Protein 7NTL (pdb70)

Sequence (219 aa):
HGYVSSIQAGQTYPGADPHNPNPESPGWQAENTDLGFVEPSAFSTPAIACHKNARAPPAHATVQAGSSTIKLTWNTWPESHHGPVLDYIAPCCNGDCSSASAGSLNFVKIAEKGLISGSNPGFWAADEELIQNGNSWEVTIPANLAPGKYVLRHEIIALHSAGNPNGAQAYPQCINLEVTGGGSATPSGQPPATSFYSPNNDPGILFNLYQSFDSYPIPGPAVW

Solvent-accessible surface area: 9060 Å² total

Structure (mmCIF, N/CA/C/O backbone):
data_7NTL
#
_entry.id   7NTL
#
_cell.length_a   38.956
_cell.length_b   43.128
_cell.length_c   52.341
_cell.angle_alpha   90.000
_cell.angle_beta   101.814
_cell.angle_gamma   90.000
#
_symmetry.space_group_name_H-M   'P 1 21 1'
#
loop_
_entity.id
_entity.type
_entity.pdbx_description
1 polymer LPMO9F
2 non-polymer 'COPPER (II) ION'
3 non-polymer 'CITRIC ACID'
4 water water
#
loop_
_atom_site.group_PDB
_atom_site.id
_atom_site.type_symbol
_atom_site.label_atom_id
_atom_site.label_alt_id
_atom_site.label_comp_id
_atom_site.label_asym_id
_atom_site.label_entity_id
_atom_site.label_seq_id
_atom_site.pdbx_PDB_ins_code
_atom_site.Cartn_x
_atom_site.Cartn_y
_atom_site.Cartn_z
_atom_site.occupancy
_atom_site.B_iso_or_equiv
_atom_site.auth_seq_id
_atom_site.auth_comp_id
_atom_site.auth_asym_id
_atom_site.auth_atom_id
_atom_site.pdbx_PDB_model_num
ATOM 1 N N . HIS A 1 1 ? 13.50698 37.64738 21.83673 1.000 15.83643 1 HIS A N 1
ATOM 2 C CA . HIS A 1 1 ? 13.95011 37.99775 20.49403 1.000 12.94057 1 HIS A CA 1
ATOM 3 C C . HIS A 1 1 ? 15.08297 37.09761 20.01342 1.000 17.18519 1 HIS A C 1
ATOM 4 O O . HIS A 1 1 ? 16.02349 36.79394 20.75722 1.000 18.32024 1 HIS A O 1
ATOM 11 N N . GLY A 1 2 ? 14.96612 36.68751 18.75861 1.000 14.69471 2 GLY A N 1
ATOM 12 C CA . GLY A 1 2 ? 15.90936 35.79038 18.12056 1.000 14.78825 2 GLY A CA 1
ATOM 13 C C . GLY A 1 2 ? 15.29850 35.24079 16.85309 1.000 15.69419 2 GLY A C 1
ATOM 14 O O . GLY A 1 2 ? 14.14011 35.50762 16.53267 1.000 15.82817 2 GLY A O 1
ATOM 15 N N . TYR A 1 3 ? 16.10186 34.46639 16.12202 1.000 15.01140 3 TYR A N 1
ATOM 16 C CA . TYR A 1 3 ? 15.61487 33.80285 14.90942 1.000 13.87376 3 TYR A CA 1
ATOM 17 C C . TYR A 1 3 ? 16.35735 32.48752 14.71877 1.000 13.76343 3 TYR A C 1
ATOM 18 O O . TYR A 1 3 ? 17.41570 32.25740 15.31273 1.000 15.64265 3 TYR A O 1
ATOM 27 N N . VAL A 1 4 ? 15.80988 31.62519 13.86275 1.000 15.32074 4 VAL A N 1
ATOM 28 C CA . VAL A 1 4 ? 16.47093 30.36404 13.54193 1.000 14.94561 4 VAL A CA 1
ATOM 29 C C . VAL A 1 4 ? 17.58859 30.65457 12.54172 1.000 16.66553 4 VAL A C 1
ATOM 30 O O . VAL A 1 4 ? 17.32741 30.95727 11.37202 1.000 16.71256 4 VAL A O 1
ATOM 34 N N . SER A 1 5 ? 18.84206 30.57423 13.01052 1.000 15.07979 5 SER A N 1
ATOM 35 C CA . SER A 1 5 ? 20.00202 30.96681 12.21835 1.000 16.33050 5 SER A CA 1
ATOM 36 C C . SER A 1 5 ? 20.67986 29.80395 11.51511 1.000 16.43120 5 SER A C 1
ATOM 37 O O . SER A 1 5 ? 21.45577 30.04456 10.57819 1.000 16.96479 5 SER A O 1
ATOM 40 N N . SER A 1 6 ? 20.41320 28.56301 11.91716 1.000 17.45915 6 SER A N 1
ATOM 41 C CA . SER A 1 6 ? 21.03502 27.42121 11.25802 1.000 17.53613 6 SER A CA 1
ATOM 42 C C . SER A 1 6 ? 20.07358 26.24156 11.27028 1.000 17.46395 6 SER A C 1
ATOM 43 O O . SER A 1 6 ? 19.31973 26.05278 12.22877 1.000 18.28646 6 SER A O 1
ATOM 46 N N . ILE A 1 7 ? 20.10989 25.44888 10.20294 1.000 17.59352 7 ILE A N 1
ATOM 47 C CA . ILE A 1 7 ? 19.17659 24.34807 9.98821 1.000 19.33286 7 ILE A CA 1
ATOM 48 C C . ILE A 1 7 ? 19.99704 23.14301 9.56842 1.000 19.28066 7 ILE A C 1
ATOM 49 O O . ILE A 1 7 ? 20.70990 23.20254 8.56377 1.000 21.31468 7 ILE A O 1
ATOM 54 N N . GLN A 1 8 ? 19.90733 22.05482 10.32158 1.000 18.89635 8 GLN A N 1
ATOM 55 C CA . GLN A 1 8 ? 20.72752 20.87953 10.04780 1.000 18.88403 8 GLN A CA 1
ATOM 56 C C . GLN A 1 8 ? 19.86230 19.67251 9.72142 1.000 20.61329 8 GLN A C 1
ATOM 57 O O . GLN A 1 8 ? 18.93713 19.34092 10.47080 1.000 20.00786 8 GLN A O 1
ATOM 63 N N . ALA A 1 9 ? 20.17715 19.01477 8.60425 1.000 24.26106 9 ALA A N 1
ATOM 64 C CA . ALA A 1 9 ? 19.60510 17.71436 8.26807 1.000 29.21266 9 ALA A CA 1
ATOM 65 C C . ALA A 1 9 ? 20.70667 16.72118 7.89279 1.000 33.10725 9 ALA A C 1
ATOM 66 O O . ALA A 1 9 ? 21.51104 16.97278 6.98656 1.000 27.24945 9 ALA A O 1
ATOM 76 C CA . GLY A 1 11 ? 25.47901 16.37376 7.48193 1.000 36.54061 11 GLY A CA 1
ATOM 77 C C . GLY A 1 11 ? 25.35909 17.49696 6.47559 1.000 41.20450 11 GLY A C 1
ATOM 78 O O . GLY A 1 11 ? 26.36116 17.97992 5.94712 1.000 46.05754 11 GLY A O 1
ATOM 79 N N . GLN A 1 12 ? 24.12401 17.89944 6.19239 1.000 37.37840 12 GLN A N 1
ATOM 80 C CA . GLN A 1 12 ? 23.85573 19.10382 5.41834 1.000 36.75509 12 GLN A CA 1
ATOM 81 C C . GLN A 1 12 ? 23.35399 20.18262 6.36927 1.000 26.62332 12 GLN A C 1
ATOM 82 O O . GLN A 1 12 ? 22.37739 19.97220 7.09709 1.000 30.78321 12 GLN A O 1
ATOM 88 N N . THR A 1 13 ? 24.03869 21.32005 6.37299 1.000 32.25195 13 THR A N 1
ATOM 89 C CA . THR A 1 13 ? 23.67235 22.46664 7.18442 1.000 28.08075 13 THR A CA 1
ATOM 90 C C . THR A 1 13 ? 23.33005 23.62213 6.25782 1.000 29.10798 13 THR A C 1
ATOM 91 O O . THR A 1 13 ? 24.02396 23.85670 5.26387 1.000 33.01710 13 THR A O 1
ATOM 95 N N . TYR A 1 14 ? 22.24766 24.32810 6.56920 1.000 25.83549 14 TYR A N 1
ATOM 96 C CA . TYR A 1 14 ? 21.81093 25.46633 5.78177 1.000 21.81783 14 TYR A CA 1
ATOM 97 C C . TYR A 1 14 ? 21.73676 26.71534 6.65354 1.000 22.12755 14 TYR A C 1
ATOM 98 O O . TYR A 1 14 ? 21.39854 26.62564 7.84019 1.000 21.79962 14 TYR A O 1
ATOM 107 N N . PRO A 1 15 ? 22.00690 27.89445 6.09686 1.000 22.93048 15 PRO A N 1
ATOM 108 C CA . PRO A 1 15 ? 21.80303 29.12512 6.86411 1.000 22.68907 15 PRO A CA 1
ATOM 109 C C . PRO A 1 15 ? 20.31840 29.38219 7.06076 1.000 20.81715 15 PRO A C 1
ATOM 110 O O . PRO A 1 15 ? 19.48666 29.02575 6.22180 1.000 21.86772 15 PRO A O 1
ATOM 114 N N . GLY A 1 16 ? 19.98885 30.00627 8.19213 1.000 19.76152 16 GLY A N 1
ATOM 115 C CA . GLY A 1 16 ? 18.63331 30.44320 8.43595 1.000 22.45552 16 GLY A CA 1
ATOM 116 C C . GLY A 1 16 ? 18.34641 31.75667 7.74446 1.000 20.81401 16 GLY A C 1
ATOM 117 O O . GLY A 1 16 ? 19.21437 32.37630 7.12657 1.000 21.65985 16 GLY A O 1
ATOM 118 N N . ALA A 1 17 ? 17.10087 32.20717 7.87091 1.000 18.53056 17 ALA A N 1
ATOM 119 C CA . ALA A 1 17 ? 16.63520 33.38768 7.13845 1.000 17.81291 17 ALA A CA 1
ATOM 120 C C . ALA A 1 17 ? 16.81513 34.64549 7.98678 1.000 21.98971 17 ALA A C 1
ATOM 121 O O . ALA A 1 17 ? 15.91547 35.07347 8.71255 1.000 18.72669 17 ALA A O 1
ATOM 123 N N . ASP A 1 18 ? 17.99199 35.25836 7.87920 1.000 21.26394 18 ASP A N 1
ATOM 124 C CA . ASP A 1 18 ? 18.27153 36.53738 8.52480 1.000 20.68460 18 ASP A CA 1
ATOM 125 C C . ASP A 1 18 ? 17.47486 37.62449 7.81376 1.000 21.71958 18 ASP A C 1
ATOM 126 O O . ASP A 1 18 ? 17.67463 37.83930 6.60975 1.000 20.93032 18 ASP A O 1
ATOM 131 N N . PRO A 1 19 ? 16.56694 38.32727 8.49778 1.000 18.50409 19 PRO A N 1
ATOM 132 C CA . PRO A 1 19 ? 15.73482 39.31908 7.80183 1.000 22.38152 19 PRO A CA 1
ATOM 133 C C . PRO A 1 19 ? 16.50743 40.52448 7.28962 1.000 24.85467 19 PRO A C 1
ATOM 134 O O . PRO A 1 19 ? 15.96570 41.27590 6.46932 1.000 27.49151 19 PRO A O 1
ATOM 138 N N . HIS A 1 20 ? 17.73720 40.74309 7.74862 1.000 25.04029 20 HIS A N 1
ATOM 139 C CA . HIS A 1 20 ? 18.55839 41.83270 7.24008 1.000 23.05694 20 HIS A CA 1
ATOM 140 C C . HIS A 1 20 ? 19.47175 41.40253 6.10291 1.000 35.61087 20 HIS A C 1
ATOM 141 O O . HIS A 1 20 ? 20.28513 42.20847 5.64070 1.000 33.65539 20 HIS A O 1
ATOM 148 N N . ASN A 1 21 ? 19.34703 40.16470 5.63576 1.000 28.52525 21 ASN A N 1
ATOM 149 C CA . ASN A 1 21 ? 20.22219 39.64557 4.59593 1.000 25.15452 21 ASN A CA 1
ATOM 150 C C . ASN A 1 21 ? 19.55993 38.46115 3.89720 1.000 22.79176 21 ASN A C 1
ATOM 151 O O . ASN A 1 21 ? 19.99813 37.31949 4.08039 1.000 26.86564 21 ASN A O 1
ATOM 156 N N . PRO A 1 22 ? 18.50560 38.67629 3.11277 1.000 26.90730 22 PRO A N 1
ATOM 157 C CA . PRO A 1 22 ? 17.87488 37.55123 2.40375 1.000 27.87782 22 PRO A CA 1
ATOM 158 C C . PRO A 1 22 ? 18.89156 36.79315 1.55801 1.000 33.42462 22 PRO A C 1
ATOM 159 O O . PRO A 1 22 ? 19.66691 37.38948 0.80893 1.000 35.72976 22 PRO A O 1
ATOM 163 N N . ASN A 1 23 ? 18.89423 35.46770 1.69775 1.000 30.85495 23 ASN A N 1
ATOM 164 C CA . ASN A 1 23 ? 19.92870 34.60581 1.12610 1.000 30.67803 23 ASN A CA 1
ATOM 165 C C . ASN A 1 23 ? 19.26369 33.51347 0.29986 1.000 34.73094 23 ASN A C 1
ATOM 166 O O . ASN A 1 23 ? 18.43755 32.74825 0.83824 1.000 27.04677 23 ASN A O 1
ATOM 171 N N . PRO A 1 24 ? 19.60952 33.37117 -0.98414 1.000 34.87845 24 PRO A N 1
ATOM 172 C CA . PRO A 1 24 ? 18.93496 32.36662 -1.82434 1.000 28.17410 24 PRO A CA 1
ATOM 173 C C . PRO A 1 24 ? 19.17918 30.92282 -1.42262 1.000 28.52257 24 PRO A C 1
ATOM 174 O O . PRO A 1 24 ? 18.38673 30.05724 -1.81380 1.000 30.76172 24 PRO A O 1
ATOM 178 N N . GLU A 1 25 ? 20.24785 30.61128 -0.69745 1.000 27.18200 25 GLU A N 1
ATOM 179 C CA . GLU A 1 25 ? 20.47823 29.22632 -0.31574 1.000 33.12371 25 GLU A CA 1
ATOM 180 C C . GLU A 1 25 ? 19.82048 28.85815 1.00959 1.000 25.04478 25 GLU A C 1
ATOM 181 O O . GLU A 1 25 ? 19.90857 27.69843 1.42650 1.000 29.50778 25 GLU A O 1
ATOM 187 N N . SER A 1 26 ? 19.16356 29.81168 1.67167 1.000 24.73308 26 SER A N 1
ATOM 188 C CA . SER A 1 26 ? 18.48922 29.47605 2.92557 1.000 22.83065 26 SER A CA 1
ATOM 189 C C . SER A 1 26 ? 17.09159 28.94967 2.64195 1.000 20.82243 26 SER A C 1
ATOM 190 O O . SER A 1 26 ? 16.32613 29.60409 1.92154 1.000 19.91534 26 SER A O 1
ATOM 193 N N . PRO A 1 27 ? 16.71789 27.80741 3.22391 1.000 19.59808 27 PRO A N 1
ATOM 194 C CA . PRO A 1 27 ? 15.33619 27.32578 3.12579 1.000 19.79246 27 PRO A CA 1
ATOM 195 C C . PRO A 1 27 ? 14.38875 27.97534 4.12770 1.000 18.94575 27 PRO A C 1
ATOM 196 O O . PRO A 1 27 ? 13.20923 27.60489 4.16722 1.000 17.50466 27 PRO A O 1
ATOM 200 N N . GLY A 1 28 ? 14.86139 28.94820 4.90415 1.000 17.71469 28 GLY A N 1
ATOM 201 C CA . GLY A 1 28 ? 13.97826 29.68434 5.79891 1.000 16.79757 28 GLY A CA 1
ATOM 202 C C . GLY A 1 28 ? 13.16057 30.71490 5.03094 1.000 18.02257 28 GLY A C 1
ATOM 203 O O . GLY A 1 28 ? 13.63953 31.34797 4.08924 1.000 17.29251 28 GLY A O 1
ATOM 204 N N . TRP A 1 29 ? 11.90217 30.86910 5.43119 1.000 16.35959 29 TRP A N 1
ATOM 205 C CA . TRP A 1 29 ? 11.04199 31.85258 4.78598 1.000 15.26260 29 TRP A CA 1
ATOM 206 C C . TRP A 1 29 ? 11.55774 33.27067 5.01986 1.000 16.84018 29 TRP A C 1
ATOM 207 O O . TRP A 1 29 ? 12.12150 33.58807 6.07320 1.000 17.40138 29 TRP A O 1
ATOM 218 N N . GLN A 1 30 ? 11.38545 34.13386 4.02297 1.000 18.03203 30 GLN A N 1
ATOM 219 C CA . GLN A 1 30 ? 11.95290 35.47935 4.09362 1.000 17.87244 30 GLN A CA 1
ATOM 220 C C . GLN A 1 30 ? 10.88719 36.42003 4.63767 1.000 18.69979 30 GLN A C 1
ATOM 221 O O . GLN A 1 30 ? 9.97625 36.83632 3.92067 1.000 18.39007 30 GLN A O 1
ATOM 227 N N . ALA A 1 31 ? 10.98100 36.72646 5.92990 1.000 19.04320 31 ALA A N 1
ATOM 228 C CA . ALA A 1 31 ? 9.98408 37.51369 6.63453 1.000 17.82821 31 ALA A CA 1
ATOM 229 C C . ALA A 1 31 ? 10.52700 38.89333 6.98845 1.000 16.25757 31 ALA A C 1
ATOM 230 O O . ALA A 1 31 ? 11.72072 39.18062 6.85205 1.000 23.08566 31 ALA A O 1
ATOM 232 N N . GLU A 1 32 ? 9.62394 39.74621 7.46653 1.000 18.52939 32 GLU A N 1
ATOM 233 C CA . GLU A 1 32 ? 9.95738 41.10369 7.89309 1.000 18.27345 32 GLU A CA 1
ATOM 234 C C . GLU A 1 32 ? 10.05955 41.20331 9.40992 1.000 18.22063 32 GLU A C 1
ATOM 235 O O . GLU A 1 32 ? 9.64616 42.19316 10.02272 1.000 22.69536 32 GLU A O 1
ATOM 241 N N . ASN A 1 33 ? 10.60035 40.15346 10.03065 1.000 19.69791 33 ASN A N 1
ATOM 242 C CA . ASN A 1 33 ? 10.88244 40.13990 11.46061 1.000 19.25212 33 ASN A CA 1
ATOM 243 C C . ASN A 1 33 ? 12.20479 40.85036 11.72929 1.000 17.89195 33 ASN A C 1
ATOM 244 O O . ASN A 1 33 ? 13.11368 40.26955 12.32418 1.000 16.44902 33 ASN A O 1
ATOM 249 N N . THR A 1 34 ? 12.33866 42.09991 11.25960 1.000 18.49859 34 THR A N 1
ATOM 250 C CA . THR A 1 34 ? 13.64647 42.75359 11.27088 1.000 18.68998 34 THR A CA 1
ATOM 251 C C . THR A 1 34 ? 14.16892 43.03823 12.67643 1.000 19.21502 34 THR A C 1
ATOM 252 O O . THR A 1 34 ? 15.38655 43.15016 12.85243 1.000 21.44839 34 THR A O 1
ATOM 256 N N . ASP A 1 35 ? 13.29014 43.14627 13.66847 1.000 16.89385 35 ASP A N 1
ATOM 257 C CA . ASP A 1 35 ? 13.68523 43.28940 15.06329 1.000 18.19497 35 ASP A CA 1
ATOM 258 C C . ASP A 1 35 ? 13.96303 41.94800 15.73832 1.000 15.34702 35 ASP A C 1
ATOM 259 O O . ASP A 1 35 ? 14.23766 41.92379 16.94781 1.000 16.29359 35 ASP A O 1
ATOM 264 N N . LEU A 1 36 ? 13.90690 40.84298 14.98311 1.000 16.64190 36 LEU A N 1
ATOM 265 C CA . LEU A 1 36 ? 13.93947 39.48068 15.53683 1.000 14.05854 36 LEU A CA 1
ATOM 266 C C . LEU A 1 36 ? 12.83784 39.29231 16.57535 1.000 15.20542 36 LEU A C 1
ATOM 267 O O . LEU A 1 36 ? 12.97765 38.50522 17.52225 1.000 15.35318 36 LEU A O 1
ATOM 272 N N . GLY A 1 37 ? 11.73872 40.01822 16.37999 1.000 15.81701 37 GLY A N 1
ATOM 273 C CA . GLY A 1 37 ? 10.63393 40.05564 17.31824 1.000 13.60299 37 GLY A CA 1
ATOM 274 C C . GLY A 1 37 ? 9.54044 39.06307 16.99631 1.000 14.19113 37 GLY A C 1
ATOM 275 O O . GLY A 1 37 ? 9.77759 38.01065 16.38503 1.000 15.52866 37 GLY A O 1
ATOM 276 N N . PHE A 1 38 ? 8.31904 39.42058 17.39807 1.000 15.92890 38 PHE A N 1
ATOM 277 C CA . PHE A 1 38 ? 7.22006 38.47982 17.55818 1.000 13.89860 38 PHE A CA 1
ATOM 278 C C . PHE A 1 38 ? 5.97216 38.95820 16.82319 1.000 16.97258 38 PHE A C 1
ATOM 279 O O . PHE A 1 38 ? 5.89111 40.09359 16.33636 1.000 16.89036 38 PHE A O 1
ATOM 287 N N . VAL A 1 39 ? 4.99397 38.05198 16.76591 1.000 14.98934 39 VAL A N 1
ATOM 288 C CA . VAL A 1 39 ? 3.63176 38.33884 16.33061 1.000 15.83300 39 VAL A CA 1
ATOM 289 C C . VAL A 1 39 ? 2.76392 38.40254 17.58472 1.000 16.30911 39 VAL A C 1
ATOM 290 O O . VAL A 1 39 ? 2.79894 37.48105 18.41695 1.000 15.57176 39 VAL A O 1
ATOM 294 N N . GLU A 1 40 ? 1.97666 39.48575 17.72988 1.000 17.32768 40 GLU A N 1
ATOM 295 C CA . GLU A 1 40 ? 1.18830 39.67124 18.94671 1.000 14.67820 40 GLU A CA 1
ATOM 296 C C . GLU A 1 40 ? -0.17680 38.99210 18.83274 1.000 16.78215 40 GLU A C 1
ATOM 297 O O . GLU A 1 40 ? -0.64303 38.68784 17.72958 1.000 16.82393 40 GLU A O 1
ATOM 303 N N . PRO A 1 41 ? -0.85813 38.75647 19.96324 1.000 15.48095 41 PRO A N 1
ATOM 304 C CA . PRO A 1 41 ? -2.13294 38.02242 19.90540 1.000 15.84524 41 PRO A CA 1
ATOM 305 C C . PRO A 1 41 ? -3.19295 38.68521 19.04796 1.000 18.71597 41 PRO A C 1
ATOM 306 O O . PRO A 1 41 ? -4.00344 37.98237 18.42872 1.000 17.64881 41 PRO A O 1
ATOM 310 N N . SER A 1 42 ? -3.19830 40.01446 18.96289 1.000 17.65509 42 SER A N 1
ATOM 311 C CA . SER A 1 42 ? -4.17760 40.67292 18.10788 1.000 17.10729 42 SER A CA 1
ATOM 312 C C . SER A 1 42 ? -3.95103 40.36660 16.63796 1.000 18.91386 42 SER A C 1
ATOM 313 O O . SER A 1 42 ? -4.85006 40.60263 15.82654 1.000 21.25948 42 SER A O 1
ATOM 316 N N . ALA A 1 43 ? -2.79718 39.81420 16.29011 1.000 16.87733 43 ALA A N 1
ATOM 317 C CA . ALA A 1 43 ? -2.48702 39.42391 14.92581 1.000 15.95146 43 ALA A CA 1
ATOM 318 C C . ALA A 1 43 ? -2.64298 37.92430 14.68044 1.000 19.08213 43 ALA A C 1
ATOM 319 O O . ALA A 1 43 ? -2.35888 37.45787 13.57010 1.000 17.79286 43 ALA A O 1
ATOM 321 N N . PHE A 1 44 ? -3.10039 37.16302 15.67765 1.000 17.37797 44 PHE A N 1
ATOM 322 C CA . PHE A 1 44 ? -3.30141 35.72635 15.51741 1.000 18.15323 44 PHE A CA 1
ATOM 323 C C . PHE A 1 44 ? -4.40932 35.39982 14.52343 1.000 19.75288 44 PHE A C 1
ATOM 324 O O . PHE A 1 44 ? -4.52862 34.24374 14.10903 1.000 19.68318 44 PHE A O 1
ATOM 332 N N . SER A 1 45 ? -5.22603 36.38193 14.14722 1.000 18.29001 45 SER A N 1
ATOM 333 C CA . SER A 1 45 ? -6.27247 36.22189 13.14917 1.000 23.03724 45 SER A CA 1
ATOM 334 C C . SER A 1 45 ? -5.81850 36.66441 11.76525 1.000 21.79941 45 SER A C 1
ATOM 335 O O . SER A 1 45 ? -6.62470 36.65031 10.82954 1.000 23.52658 45 SER A O 1
ATOM 338 N N . THR A 1 46 ? -4.56316 37.06951 11.61531 1.000 19.25251 46 THR A N 1
ATOM 339 C CA . THR A 1 46 ? -4.00062 37.55038 10.36081 1.000 20.88999 46 THR A CA 1
ATOM 340 C C . THR A 1 46 ? -2.95191 36.57946 9.82565 1.000 20.57423 46 THR A C 1
ATOM 341 O O . THR A 1 46 ? -2.43213 35.73813 10.56780 1.000 19.00897 46 THR A O 1
ATOM 345 N N . PRO A 1 47 ? -2.60346 36.67734 8.53673 1.000 19.92978 47 PRO A N 1
ATOM 346 C CA . PRO A 1 47 ? -1.59812 35.75745 7.97233 1.000 18.16469 47 PRO A CA 1
ATOM 347 C C . PRO A 1 47 ? -0.23243 35.82922 8.64157 1.000 18.81340 47 PRO A C 1
ATOM 348 O O . PRO A 1 47 ? 0.57019 34.90837 8.45474 1.000 18.19675 47 PRO A O 1
ATOM 352 N N . ALA A 1 48 ? 0.05418 36.88535 9.41008 1.000 18.41494 48 ALA A N 1
ATOM 353 C CA . ALA A 1 48 ? 1.36042 37.01515 10.04958 1.000 17.52498 48 ALA A CA 1
ATOM 354 C C . ALA A 1 48 ? 1.67293 35.83502 10.95989 1.000 16.94268 48 ALA A C 1
ATOM 355 O O . ALA A 1 48 ? 2.84341 35.49433 11.13973 1.000 15.75869 48 ALA A O 1
ATOM 357 N N . ILE A 1 49 ? 0.64944 35.19596 11.53532 1.000 16.14983 49 ILE A N 1
ATOM 358 C CA . ILE A 1 49 ? 0.90464 34.10846 12.47420 1.000 16.25143 49 ILE A CA 1
ATOM 359 C C . ILE A 1 49 ? 1.39711 32.84459 11.77452 1.000 17.00545 49 ILE A C 1
ATOM 360 O O . ILE A 1 49 ? 2.00387 31.97914 12.41650 1.000 16.06741 49 ILE A O 1
ATOM 365 N N . ALA A 1 50 ? 1.20962 32.72775 10.45973 1.000 16.58396 50 ALA A N 1
ATOM 366 C CA . ALA A 1 50 ? 1.64247 31.51342 9.77217 1.000 15.00206 50 ALA A CA 1
ATOM 367 C C . ALA A 1 50 ? 3.16333 31.38887 9.75458 1.000 18.13742 50 ALA A C 1
ATOM 368 O O . ALA A 1 50 ? 3.73258 30.43930 10.31039 1.000 18.22465 50 ALA A O 1
ATOM 370 N N . CYS A 1 51 ? 3.85013 32.33854 9.11837 1.000 15.77579 51 CYS A N 1
ATOM 371 C CA . CYS A 1 51 ? 5.29811 32.24416 8.96960 1.000 15.74395 51 CYS A CA 1
ATOM 372 C C . CYS A 1 51 ? 5.99481 33.54729 9.33342 1.000 15.91057 51 CYS A C 1
ATOM 373 O O . CYS A 1 51 ? 7.11788 33.78028 8.87370 1.000 16.62227 51 CYS A O 1
ATOM 376 N N . HIS A 1 52 ? 5.33936 34.39708 10.13222 1.000 15.55344 52 HIS A N 1
ATOM 377 C CA . HIS A 1 52 ? 5.83556 35.70198 10.56635 1.000 16.66655 52 HIS A CA 1
ATOM 378 C C . HIS A 1 52 ? 5.49657 36.79931 9.55676 1.000 17.93215 52 HIS A C 1
ATOM 379 O O . HIS A 1 52 ? 4.92399 36.53076 8.48771 1.000 17.12009 52 HIS A O 1
ATOM 386 N N . LYS A 1 53 ? 5.83537 38.03745 9.89328 1.000 18.76877 53 LYS A N 1
ATOM 387 C CA . LYS A 1 53 ? 5.29330 39.19678 9.18193 1.000 18.63508 53 LYS A CA 1
ATOM 388 C C . LYS A 1 53 ? 5.68570 39.20951 7.70292 1.000 19.45971 53 LYS A C 1
ATOM 389 O O . LYS A 1 53 ? 6.87388 39.17641 7.36276 1.000 19.51667 53 LYS A O 1
ATOM 395 N N . ASN A 1 54 ? 4.66969 39.24267 6.82741 1.000 19.19267 54 ASN A N 1
ATOM 396 C CA . ASN A 1 54 ? 4.86047 39.39544 5.37429 1.000 20.42440 54 ASN A CA 1
ATOM 397 C C . ASN A 1 54 ? 5.81284 38.34996 4.79102 1.000 24.55027 54 ASN A C 1
ATOM 398 O O . ASN A 1 54 ? 6.55362 38.60761 3.83537 1.000 23.47599 54 ASN A O 1
ATOM 403 N N . ALA A 1 55 ? 5.77062 37.14279 5.34650 1.000 18.30467 55 ALA A N 1
ATOM 404 C CA . ALA A 1 55 ? 6.74985 36.12661 4.99719 1.000 16.31988 55 ALA A CA 1
ATOM 405 C C . ALA A 1 55 ? 6.54481 35.63649 3.57085 1.000 17.47924 55 ALA A C 1
ATOM 406 O O . ALA A 1 55 ? 5.41045 35.44998 3.12394 1.000 20.56941 55 ALA A O 1
ATOM 408 N N . ARG A 1 56 ? 7.65592 35.42653 2.86232 1.000 17.84247 56 ARG A N 1
ATOM 409 C CA . ARG A 1 56 ? 7.64688 34.98369 1.47175 1.000 17.02144 56 ARG A CA 1
ATOM 410 C C . ARG A 1 56 ? 8.37912 33.65789 1.31475 1.000 20.14241 56 ARG A C 1
ATOM 411 O O . ARG A 1 56 ? 9.41858 33.43228 1.93696 1.000 19.01071 56 ARG A O 1
ATOM 419 N N . ALA A 1 57 ? 7.85712 32.80285 0.43290 1.000 16.87241 57 ALA A N 1
ATOM 420 C CA . ALA A 1 57 ? 8.44749 31.48961 0.22939 1.000 17.78821 57 ALA A CA 1
ATOM 421 C C . ALA A 1 57 ? 9.87173 31.61261 -0.31008 1.000 20.62298 57 ALA A C 1
ATOM 422 O O . ALA A 1 57 ? 10.13431 32.44429 -1.19694 1.000 21.83829 57 ALA A O 1
ATOM 424 N N . PRO A 1 58 ? 10.80411 30.79342 0.17520 1.000 18.93081 58 PRO A N 1
ATOM 425 C CA . PRO A 1 58 ? 12.18972 30.85832 -0.30613 1.000 22.38736 58 PRO A CA 1
ATOM 426 C C . PRO A 1 58 ? 12.38268 29.96719 -1.51956 1.000 23.86046 58 PRO A C 1
ATOM 427 O O . PRO A 1 58 ? 11.54897 29.09220 -1.79776 1.000 19.52520 58 PRO A O 1
ATOM 431 N N . PRO A 1 59 ? 13.47469 30.14688 -2.26186 1.000 24.83136 59 PRO A N 1
ATOM 432 C CA . PRO A 1 59 ? 13.75107 29.28529 -3.41747 1.000 20.63383 59 PRO A CA 1
ATOM 433 C C . PRO A 1 59 ? 14.55752 28.03392 -3.10027 1.000 28.57841 59 PRO A C 1
ATOM 434 O O . PRO A 1 59 ? 14.91409 27.30424 -4.03203 1.000 34.98302 59 PRO A O 1
ATOM 438 N N . ALA A 1 60 ? 14.85722 27.76176 -1.83407 1.000 21.38692 60 ALA A N 1
ATOM 439 C CA . ALA A 1 60 ? 15.62703 26.59728 -1.43771 1.000 21.90264 60 ALA A CA 1
ATOM 440 C C . ALA A 1 60 ? 14.79564 25.73112 -0.50496 1.000 21.07959 60 ALA A C 1
ATOM 441 O O . ALA A 1 60 ? 13.81365 26.18883 0.08979 1.000 22.39304 60 ALA A O 1
ATOM 443 N N . HIS A 1 61 ? 15.21306 24.47855 -0.36225 1.000 21.17243 61 HIS A N 1
ATOM 444 C CA . HIS A 1 61 ? 14.59663 23.59078 0.61205 1.000 19.41338 61 HIS A CA 1
ATOM 445 C C . HIS A 1 61 ? 15.65497 22.68470 1.21319 1.000 25.50141 61 HIS A C 1
ATOM 446 O O . HIS A 1 61 ? 16.65995 22.36527 0.57207 1.000 26.35456 61 HIS A O 1
ATOM 453 N N . ALA A 1 62 ? 15.41583 22.27372 2.45415 1.000 24.10666 62 ALA A N 1
ATOM 454 C CA . ALA A 1 62 ? 16.19057 21.21352 3.07111 1.000 28.94327 62 ALA A CA 1
ATOM 455 C C . ALA A 1 62 ? 15.53054 19.88688 2.73186 1.000 30.16161 62 ALA A C 1
ATOM 456 O O . ALA A 1 62 ? 14.30233 19.77103 2.73472 1.000 30.45259 62 ALA A O 1
ATOM 458 N N . THR A 1 63 ? 16.35016 18.88939 2.43627 1.000 31.06443 63 THR A N 1
ATOM 459 C CA . THR A 1 63 ? 15.87261 17.55591 2.11822 1.000 32.40433 63 THR A CA 1
ATOM 460 C C . THR A 1 63 ? 16.06241 16.66709 3.33959 1.000 35.63390 63 THR A C 1
ATOM 461 O O . THR A 1 63 ? 17.09353 16.73742 4.01619 1.000 39.44126 63 THR A O 1
ATOM 465 N N . VAL A 1 64 ? 15.05462 15.85095 3.63662 1.000 33.83197 64 VAL A N 1
ATOM 466 C CA . VAL A 1 64 ? 15.05426 15.06954 4.86703 1.000 32.87611 64 VAL A CA 1
ATOM 467 C C . VAL A 1 64 ? 14.15833 13.85789 4.66290 1.000 25.90008 64 VAL A C 1
ATOM 468 O O . VAL A 1 64 ? 13.08158 13.95595 4.06975 1.000 26.88363 64 VAL A O 1
ATOM 472 N N . GLN A 1 65 ? 14.61010 12.71252 5.16402 1.000 24.40593 65 GLN A N 1
ATOM 473 C CA . GLN A 1 65 ? 13.83857 11.48653 5.06217 1.000 25.16906 65 GLN A CA 1
ATOM 474 C C . GLN A 1 65 ? 12.78360 11.43348 6.16207 1.000 23.29136 65 GLN A C 1
ATOM 475 O O . GLN A 1 65 ? 13.04160 11.81983 7.30870 1.000 22.20586 65 GLN A O 1
ATOM 481 N N . ALA A 1 66 ? 11.58452 10.96440 5.81003 1.000 21.10263 66 ALA A N 1
ATOM 482 C CA . ALA A 1 66 ? 10.56131 10.75431 6.82744 1.000 21.95619 66 ALA A CA 1
ATOM 483 C C . ALA A 1 66 ? 11.10304 9.83182 7.90887 1.000 23.02595 66 ALA A C 1
ATOM 484 O O . ALA A 1 66 ? 11.69905 8.78785 7.61571 1.000 21.71558 66 ALA A O 1
ATOM 486 N N . GLY A 1 67 ? 10.90062 10.22704 9.16816 1.000 20.21041 67 GLY A N 1
ATOM 487 C CA . GLY A 1 67 ? 11.42890 9.51910 10.30525 1.000 18.25038 67 GLY A CA 1
ATOM 488 C C . GLY A 1 67 ? 12.73814 10.06683 10.83918 1.000 19.09735 67 GLY A C 1
ATOM 489 O O . GLY A 1 67 ? 13.12053 9.72463 11.96097 1.000 20.73544 67 GLY A O 1
ATOM 490 N N A SER A 1 68 ? 13.42638 10.91135 10.07090 0.721 18.31010 68 SER A N 1
ATOM 491 N N B SER A 1 68 ? 13.43662 10.90100 10.07933 0.279 18.40543 68 SER A N 1
ATOM 492 C CA A SER A 1 68 ? 14.69076 11.47967 10.51051 0.721 19.36738 68 SER A CA 1
ATOM 493 C CA B SER A 1 68 ? 14.70720 11.43009 10.55130 0.279 19.37214 68 SER A CA 1
ATOM 494 C C A SER A 1 68 ? 14.46584 12.82238 11.20903 0.721 17.11331 68 SER A C 1
ATOM 495 C C B SER A 1 68 ? 14.48230 12.74642 11.30107 0.279 17.24841 68 SER A C 1
ATOM 496 O O A SER A 1 68 ? 13.33846 13.28239 11.39585 0.721 18.50509 68 SER A O 1
ATOM 497 O O B SER A 1 68 ? 13.35296 13.11529 11.63150 0.279 18.51420 68 SER A O 1
ATOM 502 N N . THR A 1 69 ? 15.56280 13.47024 11.57535 1.000 15.59277 69 THR A N 1
ATOM 503 C CA . THR A 1 69 ? 15.54085 14.61929 12.46383 1.000 17.88395 69 THR A CA 1
ATOM 504 C C . THR A 1 69 ? 16.02394 15.87154 11.74449 1.000 16.80908 69 THR A C 1
ATOM 505 O O . THR A 1 69 ? 17.00310 15.82889 10.99558 1.000 17.41200 69 THR A O 1
ATOM 509 N N . ILE A 1 70 ? 15.34456 16.98587 12.00249 1.000 15.75937 70 ILE A N 1
ATOM 510 C CA . ILE A 1 70 ? 15.82730 18.32107 11.67489 1.000 16.52292 70 ILE A CA 1
ATOM 511 C C . ILE A 1 70 ? 16.24472 18.98766 12.97566 1.000 15.86445 70 ILE A C 1
ATOM 512 O O . ILE A 1 70 ? 15.48218 18.97964 13.94901 1.000 17.42721 70 ILE A O 1
ATOM 517 N N . LYS A 1 71 ? 17.44588 19.56284 12.99664 1.000 16.04901 71 LYS A N 1
ATOM 518 C CA . LYS A 1 71 ? 17.96013 20.25982 14.17001 1.000 14.90703 71 LYS A CA 1
ATOM 519 C C . LYS A 1 71 ? 18.05024 21.74905 13.86228 1.000 15.11483 71 LYS A C 1
ATOM 520 O O . LYS A 1 71 ? 18.71641 22.15615 12.89917 1.000 17.22694 71 LYS A O 1
ATOM 526 N N . LEU A 1 72 ? 17.36998 22.55578 14.66933 1.000 16.65379 72 LEU A N 1
ATOM 527 C CA . LEU A 1 72 ? 17.27251 23.99065 14.45599 1.000 16.51154 72 LEU A CA 1
ATOM 528 C C . LEU A 1 72 ? 18.04933 24.70259 15.54970 1.000 13.44885 72 LEU A C 1
ATOM 529 O O . LEU A 1 72 ? 17.91134 24.36767 16.73204 1.000 15.04939 72 LEU A O 1
ATOM 534 N N . THR A 1 73 ? 18.86477 25.67736 15.16508 1.000 16.60294 73 THR A N 1
ATOM 535 C CA . THR A 1 73 ? 19.60484 26.48464 16.12133 1.000 16.02954 73 THR A CA 1
ATOM 536 C C . THR A 1 73 ? 19.14130 27.92678 16.00252 1.000 18.05552 73 THR A C 1
ATOM 537 O O . THR A 1 73 ? 19.07564 28.46938 14.89143 1.000 16.15188 73 THR A O 1
ATOM 541 N N . TRP A 1 74 ? 18.80172 28.53111 17.14110 1.000 15.09881 74 TRP A N 1
ATOM 542 C CA . TRP A 1 74 ? 18.47768 29.94590 17.23485 1.000 13.52159 74 TRP A CA 1
ATOM 543 C C . TRP A 1 74 ? 19.76377 30.73943 17.44348 1.000 14.20503 74 TRP A C 1
ATOM 544 O O . TRP A 1 74 ? 20.71412 30.25094 18.06763 1.000 17.05688 74 TRP A O 1
ATOM 555 N N . ASN A 1 75 ? 19.80104 31.96215 16.89913 1.000 14.92356 75 ASN A N 1
ATOM 556 C CA . ASN A 1 75 ? 21.00080 32.78299 17.08635 1.000 14.75169 75 ASN A CA 1
ATOM 557 C C . ASN A 1 75 ? 21.23824 33.06664 18.56402 1.000 15.44430 75 ASN A C 1
ATOM 558 O O . ASN A 1 75 ? 22.39198 33.15197 19.00977 1.000 18.23071 75 ASN A O 1
ATOM 563 N N . THR A 1 76 ? 20.15980 33.19246 19.33241 1.000 15.47292 76 THR A N 1
ATOM 564 C CA . THR A 1 76 ? 20.17031 33.35967 20.77787 1.000 16.57116 76 THR A CA 1
ATOM 565 C C . THR A 1 76 ? 18.74967 33.09264 21.25383 1.000 15.53480 76 THR A C 1
ATOM 566 O O . THR A 1 76 ? 17.80456 33.07783 20.45759 1.000 16.64905 76 THR A O 1
ATOM 570 N N . TRP A 1 77 ? 18.60573 32.86500 22.56175 1.000 14.47596 77 TRP A N 1
ATOM 571 C CA . TRP A 1 77 ? 17.26253 32.85896 23.15043 1.000 15.96606 77 TRP A CA 1
ATOM 572 C C . TRP A 1 77 ? 17.38955 33.33698 24.59249 1.000 15.72962 77 TRP A C 1
ATOM 573 O O . TRP A 1 77 ? 18.24381 32.81247 25.32413 1.000 17.68512 77 TRP A O 1
ATOM 584 N N . PRO A 1 78 ? 16.57721 34.30609 25.02571 1.000 14.67714 78 PRO A N 1
ATOM 585 C CA . PRO A 1 78 ? 16.71641 34.83683 26.39121 1.000 14.90922 78 PRO A CA 1
ATOM 586 C C . PRO A 1 78 ? 16.05057 33.96343 27.43939 1.000 14.23062 78 PRO A C 1
ATOM 587 O O . PRO A 1 78 ? 14.94470 33.45429 27.24755 1.000 16.72513 78 PRO A O 1
ATOM 591 N N . GLU A 1 79 ? 16.73859 33.81604 28.57114 1.000 16.42987 79 GLU A N 1
ATOM 592 C CA . GLU A 1 79 ? 16.17652 33.08318 29.70236 1.000 17.14927 79 GLU A CA 1
ATOM 593 C C . GLU A 1 79 ? 14.81414 33.62759 30.12626 1.000 15.53559 79 GLU A C 1
ATOM 594 O O . GLU A 1 79 ? 13.93422 32.85457 30.51744 1.000 17.64846 79 GLU A O 1
ATOM 600 N N . SER A 1 80 ? 14.60647 34.94151 30.02398 1.000 14.17956 80 SER A N 1
ATOM 601 C CA . SER A 1 80 ? 13.33228 35.52923 30.43982 1.000 14.50137 80 SER A CA 1
ATOM 602 C C . SER A 1 80 ? 12.14694 35.00862 29.62678 1.000 13.67717 80 SER A C 1
ATOM 603 O O . SER A 1 80 ? 11.01480 35.00403 30.12958 1.000 14.94033 80 SER A O 1
ATOM 606 N N . HIS A 1 81 ? 12.38047 34.58331 28.37973 1.000 13.51265 81 HIS A N 1
ATOM 607 C CA . HIS A 1 81 ? 11.31129 34.26367 27.43282 1.000 13.72446 81 HIS A CA 1
ATOM 608 C C . HIS A 1 81 ? 10.82391 32.82139 27.61955 1.000 13.43952 81 HIS A C 1
ATOM 609 O O . HIS A 1 81 ? 10.80520 32.02548 26.66565 1.000 14.83674 81 HIS A O 1
ATOM 616 N N . HIS A 1 82 ? 10.41568 32.48708 28.85121 1.000 14.81702 82 HIS A N 1
ATOM 617 C CA . HIS A 1 82 ? 9.88162 31.15947 29.15336 1.000 12.73401 82 HIS A CA 1
ATOM 618 C C . HIS A 1 82 ? 8.60565 30.89735 28.36544 1.000 12.25240 82 HIS A C 1
ATOM 619 O O . HIS A 1 82 ? 7.72720 31.76514 28.26253 1.000 14.50860 82 HIS A O 1
ATOM 626 N N . GLY A 1 83 ? 8.46227 29.66521 27.87611 1.000 14.42800 83 GLY A N 1
ATOM 627 C CA . GLY A 1 83 ? 7.24519 29.28203 27.19046 1.000 13.74738 83 GLY A CA 1
ATOM 628 C C . GLY A 1 83 ? 7.36858 27.98429 26.41218 1.000 12.61754 83 GLY A C 1
ATOM 629 O O . GLY A 1 83 ? 8.42135 27.33223 26.41063 1.000 13.90088 83 GLY A O 1
ATOM 630 N N . PRO A 1 84 ? 6.28469 27.58048 25.74447 1.000 13.58744 84 PRO A N 1
ATOM 631 C CA . PRO A 1 84 ? 6.30698 26.34113 24.95249 1.000 13.72051 84 PRO A CA 1
ATOM 632 C C . PRO A 1 84 ? 7.07976 26.48246 23.64296 1.000 13.12459 84 PRO A C 1
ATOM 633 O O . PRO A 1 84 ? 7.27987 27.57734 23.11175 1.000 13.80302 84 PRO A O 1
ATOM 637 N N . VAL A 1 85 ? 7.50580 25.32979 23.12215 1.000 13.08580 85 VAL A N 1
ATOM 638 C CA . VAL A 1 85 ? 8.14067 25.20269 21.81162 1.000 12.07748 85 VAL A CA 1
ATOM 639 C C . VAL A 1 85 ? 7.29535 24.22067 21.02336 1.000 13.97033 85 VAL A C 1
ATOM 640 O O . VAL A 1 85 ? 7.03353 23.11190 21.49952 1.000 13.29923 85 VAL A O 1
ATOM 644 N N . LEU A 1 86 ? 6.85758 24.62618 19.82927 1.000 14.81148 86 LEU A N 1
ATOM 645 C CA . LEU A 1 86 ? 5.84945 23.89057 19.07536 1.000 15.70798 86 LEU A CA 1
ATOM 646 C C . LEU A 1 86 ? 6.29929 23.72875 17.63540 1.000 17.33097 86 LEU A C 1
ATOM 647 O O . LEU A 1 86 ? 6.93086 24.62353 17.06396 1.000 16.73535 86 LEU A O 1
ATOM 652 N N . ASP A 1 87 ? 5.94972 22.58866 17.03828 1.000 14.23230 87 ASP A N 1
ATOM 653 C CA . ASP A 1 87 ? 6.33533 22.30661 15.66267 1.000 15.31706 87 ASP A CA 1
ATOM 654 C C . ASP A 1 87 ? 5.11979 21.84753 14.87725 1.000 14.49221 87 ASP A C 1
ATOM 655 O O . ASP A 1 87 ? 4.37013 20.97722 15.33913 1.000 15.68849 87 ASP A O 1
ATOM 660 N N . TYR A 1 88 ? 4.94343 22.42875 13.68677 1.000 14.14639 88 TYR A N 1
ATOM 661 C CA . TYR A 1 88 ? 3.83711 22.13337 12.78326 1.000 14.13990 88 TYR A CA 1
ATOM 662 C C . TYR A 1 88 ? 4.37497 21.85908 11.38134 1.000 13.89755 88 TYR A C 1
ATOM 663 O O . TYR A 1 88 ? 5.47473 22.28337 11.02016 1.000 16.81255 88 TYR A O 1
ATOM 672 N N . ILE A 1 89 ? 3.57151 21.18103 10.56156 1.000 12.99665 89 ILE A N 1
ATOM 673 C CA . ILE A 1 89 ? 3.95394 20.93730 9.17262 1.000 12.95263 89 ILE A CA 1
ATOM 674 C C . ILE A 1 89 ? 2.72490 21.04470 8.27878 1.000 14.31118 89 ILE A C 1
ATOM 675 O O . ILE A 1 89 ? 1.61023 20.70801 8.69095 1.000 15.04582 89 ILE A O 1
ATOM 680 N N . ALA A 1 90 ? 2.93266 21.55790 7.06114 1.000 14.08861 90 ALA A N 1
ATOM 681 C CA . ALA A 1 90 ? 1.86868 21.70121 6.07089 1.000 15.40515 90 ALA A CA 1
ATOM 682 C C . ALA A 1 90 ? 2.37363 21.22658 4.71875 1.000 16.23089 90 ALA A C 1
ATOM 683 O O . ALA A 1 90 ? 3.49583 21.56433 4.33082 1.000 16.64078 90 ALA A O 1
ATOM 685 N N . PRO A 1 91 ? 1.57111 20.47512 3.96881 1.000 17.08357 91 PRO A N 1
ATOM 686 C CA . PRO A 1 91 ? 1.93777 20.19725 2.57830 1.000 16.98791 91 PRO A CA 1
ATOM 687 C C . PRO A 1 91 ? 1.93219 21.48805 1.77920 1.000 17.80362 91 PRO A C 1
ATOM 688 O O . PRO A 1 91 ? 1.16647 22.41510 2.04385 1.000 19.53379 91 PRO A O 1
ATOM 692 N N A CYS A 1 92 ? 2.83309 21.58385 0.80850 0.391 19.07298 92 CYS A N 1
ATOM 693 N N B CYS A 1 92 ? 2.76999 21.50440 0.75223 0.609 18.99965 92 CYS A N 1
ATOM 694 C CA A CYS A 1 92 ? 2.80983 22.74516 -0.07342 0.391 21.23837 92 CYS A CA 1
ATOM 695 C CA B CYS A 1 92 ? 2.93484 22.65616 -0.11548 0.609 21.08104 92 CYS A CA 1
ATOM 696 C C A CYS A 1 92 ? 2.85737 22.30600 -1.52836 0.391 26.05824 92 CYS A C 1
ATOM 697 C C B CYS A 1 92 ? 2.77868 22.17464 -1.54816 0.609 25.90002 92 CYS A C 1
ATOM 698 O O A CYS A 1 92 ? 3.68009 21.46651 -1.90677 0.391 27.21295 92 CYS A O 1
ATOM 699 O O B CYS A 1 92 ? 3.38835 21.17363 -1.93483 0.609 26.71606 92 CYS A O 1
ATOM 704 N N . ASN A 1 93 ? 1.95302 22.86401 -2.32648 1.000 33.63766 93 ASN A N 1
ATOM 705 C CA . ASN A 1 93 ? 1.75462 22.46697 -3.71114 1.000 37.78274 93 ASN A CA 1
ATOM 706 C C . ASN A 1 93 ? 2.77936 23.13490 -4.61915 1.000 42.65157 93 ASN A C 1
ATOM 707 O O . ASN A 1 93 ? 3.35618 24.17804 -4.29439 1.000 39.62461 93 ASN A O 1
ATOM 712 N N . GLY A 1 94 ? 3.00160 22.51347 -5.77324 1.000 41.97884 94 GLY A N 1
ATOM 713 C CA . GLY A 1 94 ? 3.99930 23.03521 -6.68098 1.000 43.00279 94 GLY A CA 1
ATOM 714 C C . GLY A 1 94 ? 5.39319 22.87876 -6.09634 1.000 40.44473 94 GLY A C 1
ATOM 715 O O . GLY A 1 94 ? 5.64982 22.04041 -5.22849 1.000 44.93848 94 GLY A O 1
ATOM 716 N N . ASP A 1 95 ? 6.30804 23.71371 -6.58777 1.000 47.58638 95 ASP A N 1
ATOM 717 C CA . ASP A 1 95 ? 7.67271 23.69929 -6.07729 1.000 39.94678 95 ASP A CA 1
ATOM 718 C C . ASP A 1 95 ? 7.82697 24.45684 -4.76500 1.000 42.86157 95 ASP A C 1
ATOM 719 O O . ASP A 1 95 ? 8.94684 24.53419 -4.24575 1.000 42.98892 95 ASP A O 1
ATOM 724 N N . CYS A 1 96 ? 6.74011 25.01845 -4.22848 1.000 40.30304 96 CYS A N 1
ATOM 725 C CA . CYS A 1 96 ? 6.70267 25.70565 -2.94015 1.000 31.76473 96 CYS A CA 1
ATOM 726 C C . CYS A 1 96 ? 7.43275 27.04357 -2.94086 1.000 30.76077 96 CYS A C 1
ATOM 727 O O . CYS A 1 96 ? 7.70761 27.58496 -1.86776 1.000 32.64699 96 CYS A O 1
ATOM 730 N N . SER A 1 97 ? 7.75663 27.60016 -4.10842 1.000 30.33143 97 SER A N 1
ATOM 731 C CA . SER A 1 97 ? 8.50077 28.85105 -4.17165 1.000 30.75320 97 SER A CA 1
ATOM 732 C C . SER A 1 97 ? 7.61330 30.08334 -4.31975 1.000 23.13498 97 SER A C 1
ATOM 733 O O . SER A 1 97 ? 8.12440 31.20833 -4.24655 1.000 23.20081 97 SER A O 1
ATOM 736 N N . SER A 1 98 ? 6.30272 29.90314 -4.51919 1.000 23.60176 98 SER A N 1
ATOM 737 C CA . SER A 1 98 ? 5.35792 31.01362 -4.57626 1.000 25.49009 98 SER A CA 1
ATOM 738 C C . SER A 1 98 ? 4.18913 30.79205 -3.62624 1.000 25.71456 98 SER A C 1
ATOM 739 O O . SER A 1 98 ? 3.15506 31.46021 -3.74435 1.000 24.28424 98 SER A O 1
ATOM 742 N N . ALA A 1 99 ? 4.33341 29.86317 -2.68961 1.000 21.02550 99 ALA A N 1
ATOM 743 C CA . ALA A 1 99 ? 3.22857 29.49556 -1.82215 1.000 21.86855 99 ALA A CA 1
ATOM 744 C C . ALA A 1 99 ? 2.92223 30.62824 -0.85460 1.000 20.52539 99 ALA A C 1
ATOM 745 O O . ALA A 1 99 ? 3.83062 31.29617 -0.34932 1.000 22.18974 99 ALA A O 1
ATOM 747 N N . SER A 1 100 ? 1.63257 30.86074 -0.61792 1.000 20.15109 100 SER A N 1
ATOM 748 C CA . SER A 1 100 ? 1.20011 31.84386 0.36249 1.000 17.44050 100 SER A CA 1
ATOM 749 C C . SER A 1 100 ? 1.18502 31.20063 1.74157 1.000 17.91690 100 SER A C 1
ATOM 750 O O . SER A 1 100 ? 0.57924 30.14305 1.93569 1.000 19.21602 100 SER A O 1
ATOM 753 N N . ALA A 1 101 ? 1.86720 31.82933 2.69835 1.000 18.82991 101 ALA A N 1
ATOM 754 C CA . ALA A 1 101 ? 1.91330 31.25075 4.03782 1.000 17.68651 101 ALA A CA 1
ATOM 755 C C . ALA A 1 101 ? 0.51718 31.13858 4.63963 1.000 18.80172 101 ALA A C 1
ATOM 756 O O . ALA A 1 101 ? 0.20103 30.15238 5.32643 1.000 18.30506 101 ALA A O 1
ATOM 758 N N . GLY A 1 102 ? -0.34328 32.12396 4.36782 1.000 20.27294 102 GLY A N 1
ATOM 759 C CA . GLY A 1 102 ? -1.66862 32.15076 4.95785 1.000 22.24789 102 GLY A CA 1
ATOM 760 C C . GLY A 1 102 ? -2.58123 31.04970 4.46742 1.000 21.44652 102 GLY A C 1
ATOM 761 O O . GLY A 1 102 ? -3.58259 30.75256 5.12503 1.000 23.88040 102 GLY A O 1
ATOM 762 N N . SER A 1 103 ? -2.24770 30.42298 3.34244 1.000 20.12640 103 SER A N 1
ATOM 763 C CA . SER A 1 103 ? -3.06764 29.36976 2.76713 1.000 18.78671 103 SER A CA 1
ATOM 764 C C . SER A 1 103 ? -2.59891 27.97543 3.15069 1.000 21.95169 103 SER A C 1
ATOM 765 O O . SER A 1 103 ? -3.26383 26.99559 2.79539 1.000 20.03477 103 SER A O 1
ATOM 768 N N . LEU A 1 104 ? -1.48291 27.86292 3.86326 1.000 19.18738 104 LEU A N 1
ATOM 769 C CA . LEU A 1 104 ? -0.97590 26.55437 4.24176 1.000 19.15853 104 LEU A CA 1
ATOM 770 C C . LEU A 1 104 ? -1.88763 25.90056 5.27451 1.000 16.78037 104 LEU A C 1
ATOM 771 O O . LEU A 1 104 ? -2.34138 26.54455 6.22269 1.000 18.18348 104 LEU A O 1
ATOM 776 N N . ASN A 1 105 ? -2.13535 24.60157 5.09737 1.000 15.87678 105 ASN A N 1
ATOM 777 C CA . ASN A 1 105 ? -2.96294 23.81584 6.01569 1.000 16.20342 105 ASN A CA 1
ATOM 778 C C . ASN A 1 105 ? -2.02528 22.99505 6.89428 1.000 16.91837 105 ASN A C 1
ATOM 779 O O . ASN A 1 105 ? -1.49112 21.97004 6.46711 1.000 17.81366 105 ASN A O 1
ATOM 784 N N . PHE A 1 106 ? -1.84052 23.44364 8.13547 1.000 15.56106 106 PHE A N 1
ATOM 785 C CA . PHE A 1 106 ? -0.86842 22.87801 9.0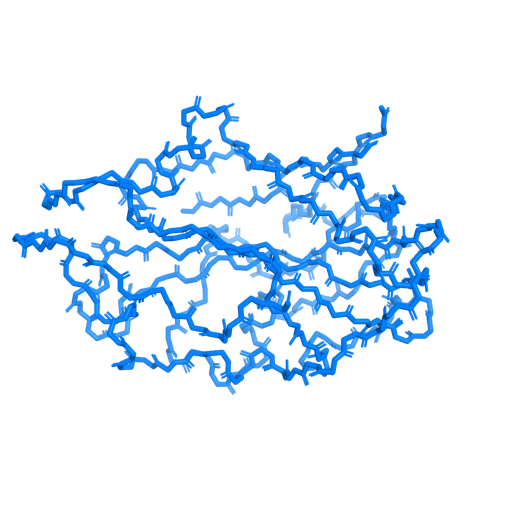5797 1.000 13.74666 106 PHE A CA 1
ATOM 786 C C . PHE A 1 106 ? -1.52508 21.86456 9.97875 1.000 13.22116 106 PHE A C 1
ATOM 787 O O . PHE A 1 106 ? -2.67371 22.03577 10.39359 1.000 15.95780 106 PHE A O 1
ATOM 795 N N . VAL A 1 107 ? -0.76221 20.84146 10.34800 1.000 13.23339 107 VAL A N 1
ATOM 796 C CA . VAL A 1 107 ? -1.05121 20.05084 11.53973 1.000 15.58210 107 VAL A CA 1
ATOM 797 C C . VAL A 1 107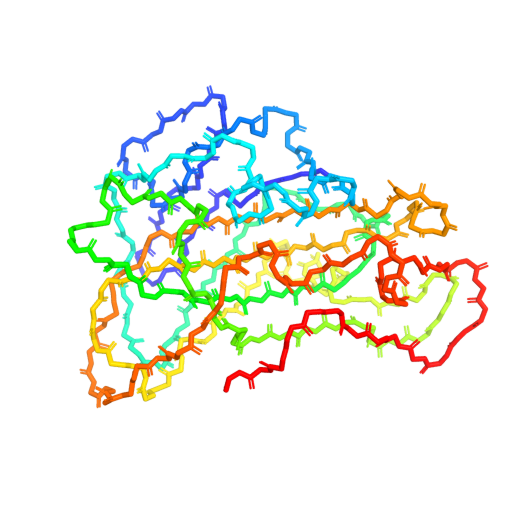 ? 0.11036 20.21811 12.50643 1.000 13.95241 107 VAL A C 1
ATOM 798 O O . VAL A 1 107 ? 1.24539 20.47174 12.09575 1.000 15.57730 107 VAL A O 1
ATOM 802 N N . LYS A 1 108 ? -0.17728 20.07589 13.79895 1.000 13.38112 108 LYS A N 1
ATOM 803 C CA . LYS A 1 108 ? 0.88055 20.08541 14.79651 1.000 13.73730 108 LYS A CA 1
ATOM 804 C C . LYS A 1 108 ? 1.55073 18.71718 14.80902 1.000 16.64632 108 LYS A C 1
ATOM 805 O O . LYS A 1 108 ? 0.86601 17.68901 14.78756 1.000 16.94286 108 LYS A O 1
ATOM 811 N N . ILE A 1 109 ? 2.88437 18.69226 14.83747 1.000 13.52144 109 ILE A N 1
ATOM 812 C CA . ILE A 1 109 ? 3.61007 17.42887 14.91398 1.000 15.35626 109 ILE A CA 1
ATOM 813 C C . ILE A 1 109 ? 4.36066 17.22275 16.22409 1.000 16.04467 109 ILE A C 1
ATOM 814 O O . ILE A 1 109 ? 4.69036 16.06946 16.54530 1.000 17.48937 109 ILE A O 1
ATOM 819 N N . ALA A 1 110 ? 4.61339 18.27595 17.00129 1.000 14.37229 110 ALA A N 1
ATOM 820 C CA . ALA A 1 110 ? 5.26347 18.10398 18.29626 1.000 14.55424 110 ALA A CA 1
ATOM 821 C C . ALA A 1 110 ? 5.01089 19.33890 19.14689 1.000 14.30887 110 ALA A C 1
ATOM 822 O O . ALA A 1 110 ? 4.76497 20.43365 18.62479 1.000 15.36307 110 ALA A O 1
ATOM 824 N N . GLU A 1 111 ? 5.08223 19.15226 20.46810 1.000 15.23649 111 GLU A N 1
ATOM 825 C CA . GLU A 1 111 ? 4.91957 20.26691 21.38771 1.000 15.75219 111 GLU A CA 1
ATOM 826 C C . GLU A 1 111 ? 5.56646 19.91977 22.71934 1.000 16.04934 111 GLU A C 1
ATOM 827 O O . GLU A 1 111 ? 5.60758 18.75337 23.12111 1.000 16.74671 111 GLU A O 1
ATOM 833 N N . LYS A 1 112 ? 6.06061 20.94925 23.40138 1.000 13.49713 112 LYS A N 1
ATOM 834 C CA . LYS A 1 112 ? 6.44499 20.81879 24.79937 1.000 15.04032 112 LYS A CA 1
ATOM 835 C C . LYS A 1 112 ? 6.15965 22.15057 25.47490 1.000 14.63685 112 LYS A C 1
ATOM 836 O O . LYS A 1 112 ? 6.39088 23.20517 24.87976 1.000 13.87407 112 LYS A O 1
ATOM 842 N N . GLY A 1 113 ? 5.62848 22.09433 26.70437 1.000 14.93396 113 GLY A N 1
ATOM 843 C CA . GLY A 1 113 ? 5.25526 23.28969 27.44560 1.000 14.25800 113 GLY A CA 1
ATOM 844 C C . GLY A 1 113 ? 6.03118 23.46405 28.73437 1.000 15.66445 113 GLY A C 1
ATOM 845 O O . GLY A 1 113 ? 7.24810 23.67427 28.72172 1.000 15.35326 113 GLY A O 1
ATOM 846 N N . LEU A 1 114 ? 5.32099 23.38712 29.85924 1.000 14.56503 114 LEU A N 1
ATOM 847 C CA . LEU A 1 114 ? 5.92845 23.49403 31.17579 1.000 15.03738 114 LEU A CA 1
ATOM 848 C C . LEU A 1 114 ? 6.59557 22.17399 31.52959 1.000 15.15231 114 LEU A C 1
ATOM 849 O O . LEU A 1 114 ? 5.97837 21.10800 31.41675 1.000 17.59225 114 LEU A O 1
ATOM 854 N N . ILE A 1 115 ? 7.85699 22.24907 31.94954 1.000 13.61623 115 ILE A N 1
ATOM 855 C CA . ILE A 1 115 ? 8.60593 21.07896 32.41172 1.000 16.08387 115 ILE A CA 1
ATOM 856 C C . ILE A 1 115 ? 8.45081 20.87488 33.91363 1.000 17.08558 115 ILE A C 1
ATOM 857 O O . ILE A 1 115 ? 8.14020 19.76953 34.36703 1.000 18.33193 115 ILE A O 1
ATOM 862 N N . SER A 1 116 ? 8.62464 21.92720 34.71237 1.000 15.21754 116 SER A N 1
ATOM 863 C CA . SER A 1 116 ? 8.54426 21.76863 36.16007 1.000 14.27960 116 SER A CA 1
ATOM 864 C C . SER A 1 116 ? 8.41248 23.12813 36.82632 1.000 16.69219 116 SER A C 1
ATOM 865 O O . SER A 1 116 ? 8.84290 24.14964 36.29146 1.000 17.26388 116 SER A O 1
ATOM 868 N N . GLY A 1 117 ? 7.84673 23.11868 38.03670 1.000 16.74884 117 GLY A N 1
ATOM 869 C CA . GLY A 1 117 ? 7.86315 24.30333 38.86963 1.000 18.25374 117 GLY A CA 1
ATOM 870 C C . GLY A 1 117 ? 6.89577 25.38919 38.42845 1.000 17.22828 117 GLY A C 1
ATOM 871 O O . GLY A 1 117 ? 6.00634 25.19334 37.59115 1.000 17.88228 117 GLY A O 1
ATOM 872 N N . SER A 1 118 ? 7.08326 26.56371 39.02922 1.000 16.54482 118 SER A N 1
ATOM 873 C CA . SER A 1 118 ? 6.26030 27.73543 38.74464 1.000 18.51894 118 SER A CA 1
ATOM 874 C C . SER A 1 118 ? 6.97105 28.97355 39.28047 1.000 18.65435 118 SER A C 1
ATOM 875 O O . SER A 1 118 ? 7.97454 28.87991 39.99153 1.000 19.05516 118 SER A O 1
ATOM 878 N N . ASN A 1 119 ? 6.44402 30.14000 38.91170 1.000 17.64283 119 ASN A N 1
ATOM 879 C CA . ASN A 1 119 ? 6.99544 31.42637 39.33179 1.000 18.30247 119 ASN A CA 1
ATOM 880 C C . ASN A 1 119 ? 8.51368 31.55143 39.14432 1.000 17.32457 119 ASN A C 1
ATOM 881 O O . ASN A 1 119 ? 9.25022 31.75288 40.11010 1.000 19.17247 119 ASN A O 1
ATOM 886 N N . PRO A 1 120 ? 9.01374 31.46952 37.90216 1.000 16.93983 120 PRO A N 1
ATOM 887 C CA . PRO A 1 120 ? 8.23002 31.32478 36.67201 1.000 17.11018 120 PRO A CA 1
ATOM 888 C C . PRO A 1 120 ? 8.11032 29.87700 36.17106 1.000 16.87513 120 PRO A C 1
ATOM 889 O O . PRO A 1 120 ? 7.34366 29.64109 35.23613 1.000 17.84565 120 PRO A O 1
ATOM 893 N N . GLY A 1 121 ? 8.84526 28.94000 36.76590 1.000 16.07625 121 GLY A N 1
ATOM 894 C CA . GLY A 1 121 ? 8.90681 27.58233 36.26860 1.000 18.75351 121 GLY A CA 1
ATOM 895 C C . GLY A 1 121 ? 9.99436 27.40592 35.22512 1.000 15.34601 121 GLY A C 1
ATOM 896 O O . GLY A 1 121 ? 10.64082 28.35742 34.77318 1.000 16.73470 121 GLY A O 1
ATOM 897 N N . PHE A 1 122 ? 10.21569 26.13717 34.86538 1.000 13.46829 122 PHE A N 1
ATOM 898 C CA . PHE A 1 122 ? 11.18488 25.73751 33.85164 1.000 16.15173 122 PHE A CA 1
ATOM 899 C C . PHE A 1 122 ? 10.42538 25.15863 32.66448 1.000 14.80631 122 PHE A C 1
ATOM 900 O O . PHE A 1 122 ? 9.53759 24.31613 32.84119 1.000 14.73478 122 PHE A O 1
ATOM 908 N N . TRP A 1 123 ? 10.77068 25.61754 31.46173 1.000 14.03109 123 TRP A N 1
ATOM 909 C CA . TRP A 1 123 ? 9.92843 25.45629 30.28679 1.000 14.76131 123 TRP A CA 1
ATOM 910 C C . TRP A 1 123 ? 10.73446 24.85828 29.14409 1.000 14.28168 123 TRP A C 1
ATOM 911 O O . TRP A 1 123 ? 11.97046 24.82573 29.17165 1.000 14.47340 123 TRP A O 1
ATOM 922 N N . ALA A 1 124 ? 10.01189 24.40246 28.12086 1.000 13.72472 124 ALA A N 1
ATOM 923 C CA . ALA A 1 124 ? 10.66300 23.98226 26.87998 1.000 13.17485 124 ALA A CA 1
ATOM 924 C C . ALA A 1 124 ? 11.67464 25.01419 26.38905 1.000 13.24098 124 ALA A C 1
ATOM 925 O O . ALA A 1 124 ? 12.75732 24.65050 25.91797 1.000 14.30178 124 ALA A O 1
ATOM 927 N N . ALA A 1 125 ? 11.33546 26.30844 26.45386 1.000 12.95746 125 ALA A N 1
ATOM 928 C CA . ALA A 1 125 ? 12.28235 27.31839 25.97393 1.000 13.31110 125 ALA A CA 1
ATOM 929 C C . ALA A 1 125 ? 13.57332 27.31001 26.78235 1.000 14.69803 125 ALA A C 1
ATOM 930 O O . ALA A 1 125 ? 14.65189 27.59967 26.24147 1.000 15.07240 125 ALA A O 1
ATOM 932 N N . ASP A 1 126 ? 13.48217 26.99532 28.07703 1.000 13.80967 126 ASP A N 1
ATOM 933 C CA . ASP A 1 126 ? 14.68340 26.88956 28.89660 1.000 14.48596 126 ASP A CA 1
ATOM 934 C C . ASP A 1 126 ? 15.50564 25.66963 28.51277 1.000 15.20506 126 ASP A C 1
ATOM 935 O O . ASP A 1 126 ? 16.74624 25.73194 28.49556 1.000 15.76507 126 ASP A O 1
ATOM 940 N N A GLU A 1 127 ? 14.84256 24.54379 28.21814 0.568 14.53654 127 GLU A N 1
ATOM 941 N N B GLU A 1 127 ? 14.83604 24.55517 28.20020 0.432 14.55823 127 GLU A N 1
ATOM 942 C CA A GLU A 1 127 ? 15.56571 23.38303 27.70192 0.568 15.45512 127 GLU A CA 1
ATOM 943 C CA B GLU A 1 127 ? 15.53773 23.37461 27.70384 0.432 15.47428 127 GLU A CA 1
ATOM 944 C C A GLU A 1 127 ? 16.27987 23.72458 26.40263 0.568 16.57072 127 GLU A C 1
ATOM 945 C C B GLU A 1 127 ? 16.24440 23.67111 26.38551 0.432 16.51915 127 GLU A C 1
ATOM 946 O O A GLU A 1 127 ? 17.44087 23.34540 26.20175 0.568 15.98542 127 GLU A O 1
ATOM 947 O O B GLU A 1 127 ? 17.36897 23.20957 26.15638 0.432 15.99313 127 GLU A O 1
ATOM 958 N N . LEU A 1 128 ? 15.59862 24.44927 25.51225 1.000 14.23539 128 LEU A N 1
ATOM 959 C CA . LEU A 1 128 ? 16.21797 24.85876 24.25799 1.000 14.29211 128 LEU A CA 1
ATOM 960 C C . LEU A 1 128 ? 17.51269 25.63268 24.50601 1.000 14.63565 128 LEU A C 1
ATOM 961 O O . LEU A 1 128 ? 18.51135 25.41230 23.81228 1.000 15.65287 128 LEU A O 1
ATOM 966 N N . ILE A 1 129 ? 17.52048 26.52637 25.49934 1.000 13.96967 129 ILE A N 1
ATOM 967 C CA . ILE A 1 129 ? 18.75283 27.23180 25.86191 1.000 15.17874 129 ILE A CA 1
ATOM 968 C C . ILE A 1 129 ? 19.81293 26.25489 26.36255 1.000 14.94947 129 ILE A C 1
ATOM 969 O O . ILE A 1 129 ? 20.96111 26.27121 25.89517 1.000 17.59159 129 ILE A O 1
ATOM 974 N N . GLN A 1 130 ? 19.43497 25.36174 27.28967 1.000 15.82719 130 GLN A N 1
ATOM 975 C CA . GLN A 1 130 ? 20.38996 24.39713 27.84109 1.000 16.34256 130 GLN A CA 1
ATOM 976 C C . GLN A 1 130 ? 20.95443 23.45223 26.77911 1.000 17.41544 130 GLN A C 1
ATOM 977 O O . GLN A 1 130 ? 22.08311 22.96362 26.92788 1.000 19.27225 130 GLN A O 1
ATOM 983 N N . ASN A 1 131 ? 20.18820 23.16369 25.71901 1.000 16.65985 131 ASN A N 1
ATOM 984 C CA . ASN A 1 131 ? 20.67279 22.32348 24.62413 1.000 16.88049 131 ASN A CA 1
ATOM 985 C C . ASN A 1 131 ? 21.75117 23.00543 23.79339 1.000 18.35551 131 ASN A C 1
ATOM 986 O O . ASN A 1 131 ? 22.37371 22.33529 22.95713 1.000 18.61541 131 ASN A O 1
ATOM 991 N N . GLY A 1 132 ? 21.96585 24.31101 23.97324 1.000 16.02282 132 GLY A N 1
ATOM 992 C CA . GLY A 1 132 ? 22.82563 25.08314 23.09271 1.000 16.10991 132 GLY A CA 1
ATOM 993 C C . GLY A 1 132 ? 22.03586 25.91905 22.10074 1.000 17.76819 132 GLY A C 1
ATOM 994 O O . GLY A 1 132 ? 22.43812 26.07334 20.93730 1.000 18.44023 132 GLY A O 1
ATOM 995 N N . ASN A 1 133 ? 20.90296 26.46632 22.54997 1.000 16.62140 133 ASN A N 1
ATOM 996 C CA . ASN A 1 133 ? 19.99333 27.24495 21.69798 1.000 16.02809 133 ASN A CA 1
ATOM 997 C C . ASN A 1 133 ? 19.44767 26.41920 20.53152 1.000 15.75472 133 ASN A C 1
ATOM 998 O O . ASN A 1 133 ? 19.24953 26.92951 19.42885 1.000 18.47821 133 ASN A O 1
ATOM 1003 N N . SER A 1 134 ? 19.19996 25.13551 20.76104 1.000 15.63164 134 SER A N 1
ATOM 1004 C CA . SER A 1 134 ? 18.84853 24.23439 19.67205 1.000 14.87395 134 SER A CA 1
ATOM 1005 C C . SER A 1 134 ? 17.66614 23.33961 20.03986 1.000 16.92426 134 SER A C 1
ATOM 1006 O O . SER A 1 134 ? 17.36415 23.09943 21.21362 1.000 16.85020 134 SER A O 1
ATOM 1009 N N . TRP A 1 135 ? 17.00347 22.83493 18.99974 1.000 15.61619 135 TRP A N 1
ATOM 1010 C CA . TRP A 1 135 ? 15.80533 22.01956 19.13751 1.000 15.35902 135 TRP A CA 1
ATOM 1011 C C . TRP A 1 135 ? 15.78955 21.01415 17.99605 1.000 13.87676 135 TRP A C 1
ATOM 1012 O O . TRP A 1 135 ? 16.20549 21.33433 16.87542 1.000 16.49397 135 TRP A O 1
ATOM 1023 N N . GLU A 1 136 ? 15.29031 19.81521 18.26535 1.000 14.86606 136 GLU A N 1
ATOM 1024 C CA . GLU A 1 136 ? 15.14342 18.79409 17.23365 1.000 13.11498 136 GLU A CA 1
ATOM 1025 C C . GLU A 1 136 ? 13.67124 18.52151 16.95917 1.000 17.08899 136 GLU A C 1
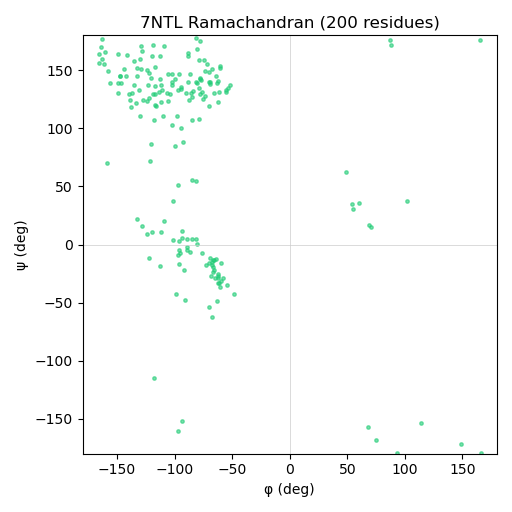ATOM 1026 O O . GLU A 1 136 ? 12.84473 18.51637 17.88103 1.000 18.72531 136 GLU A O 1
ATOM 1032 N N . VAL A 1 137 ? 13.36511 18.29088 15.68084 1.000 17.37924 137 VAL A N 1
ATOM 1033 C CA . VAL A 1 137 ? 12.03403 17.93496 15.19562 1.000 19.08937 137 VAL A CA 1
ATOM 1034 C C . VAL A 1 137 ? 12.16502 16.61257 14.43965 1.000 16.52552 137 VAL A C 1
ATOM 1035 O O . VAL A 1 137 ? 12.95200 16.51907 13.49374 1.000 17.44455 137 VAL A O 1
ATOM 1039 N N . THR A 1 138 ? 11.40488 15.59378 14.84587 1.000 15.69148 138 THR A N 1
ATOM 1040 C CA . THR A 1 138 ? 11.33414 14.34828 14.08484 1.000 16.83306 138 THR A CA 1
ATOM 1041 C C . THR A 1 138 ? 10.23503 14.47630 13.03438 1.000 17.73488 138 THR A C 1
ATOM 1042 O O . THR A 1 138 ? 9.08157 14.76412 13.36737 1.000 19.42764 138 THR A O 1
ATOM 1046 N N . ILE A 1 139 ? 10.58340 14.25911 11.77398 1.000 17.32840 139 ILE A N 1
ATOM 1047 C CA . ILE A 1 139 ? 9.55084 14.19519 10.74061 1.000 18.23366 139 ILE A CA 1
ATOM 1048 C C . ILE A 1 139 ? 8.83848 12.85418 10.87457 1.000 17.26976 139 ILE A C 1
ATOM 1049 O O . ILE A 1 139 ? 9.51245 11.81805 10.88384 1.000 18.21323 139 ILE A O 1
ATOM 1054 N N . PRO A 1 140 ? 7.50980 12.82439 11.01775 1.000 16.40555 140 PRO A N 1
ATOM 1055 C CA . PRO A 1 140 ? 6.82172 11.54369 11.23874 1.000 17.65533 140 PRO A CA 1
ATOM 1056 C C . PRO A 1 140 ? 7.20083 10.50122 10.18956 1.000 19.49009 140 PRO A C 1
ATOM 1057 O O . PRO A 1 140 ? 7.29649 10.79267 8.99491 1.000 19.86561 140 PRO A O 1
ATOM 1061 N N . ALA A 1 141 ? 7.42392 9.27228 10.65542 1.000 20.06130 141 ALA A N 1
ATOM 1062 C CA . ALA A 1 141 ? 7.93374 8.22319 9.77829 1.000 22.44525 141 ALA A CA 1
ATOM 1063 C C . ALA A 1 141 ? 6.94527 7.86926 8.66996 1.000 19.93499 141 ALA A C 1
ATOM 1064 O O . ALA A 1 141 ? 7.36027 7.43618 7.58588 1.000 23.85293 141 ALA A O 1
ATOM 1066 N N . ASN A 1 142 ? 5.64766 8.03740 8.91672 1.000 21.29971 142 ASN A N 1
ATOM 1067 C CA . ASN A 1 142 ? 4.63383 7.73390 7.91188 1.000 21.41516 142 ASN A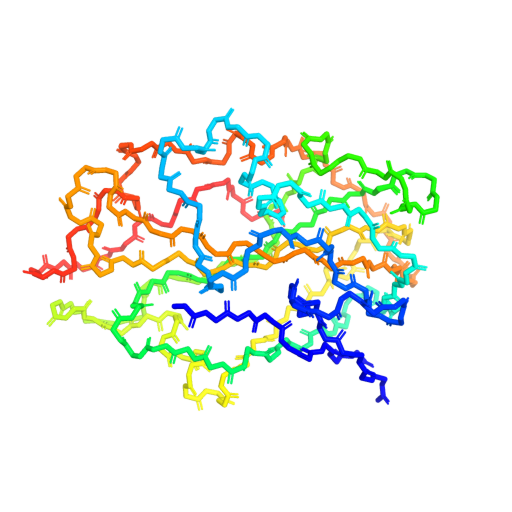 CA 1
ATOM 1068 C C . ASN A 1 142 ? 4.23336 8.94317 7.07431 1.000 25.30103 142 ASN A C 1
ATOM 1069 O O . ASN A 1 142 ? 3.24225 8.87189 6.33977 1.000 23.29036 142 ASN A O 1
ATOM 1074 N N . LEU A 1 143 ? 4.96564 10.04707 7.16003 1.000 20.75543 143 LEU A N 1
ATOM 1075 C CA . LEU A 1 143 ? 4.62977 11.20173 6.33712 1.000 17.89568 143 LEU A CA 1
ATOM 1076 C C . LEU A 1 143 ? 5.03018 10.93070 4.89274 1.000 20.93391 143 LEU A C 1
ATOM 1077 O O . LEU A 1 143 ? 6.17780 10.58026 4.60892 1.000 21.78283 143 LEU A O 1
ATOM 1082 N N . ALA A 1 144 ? 4.08105 11.11250 3.98040 1.000 20.34428 144 ALA A N 1
ATOM 1083 C CA . ALA A 1 144 ? 4.32032 10.78259 2.58940 1.000 22.72734 144 ALA A CA 1
ATOM 1084 C C . ALA A 1 144 ? 5.36136 11.71887 1.98140 1.000 22.08870 144 ALA A C 1
ATOM 1085 O O . ALA A 1 144 ? 5.48992 12.87476 2.39410 1.000 19.57434 144 ALA A O 1
ATOM 1087 N N . PRO A 1 145 ? 6.11735 11.24094 0.99344 1.000 21.19550 145 PRO A N 1
ATOM 1088 C CA . PRO A 1 145 ? 7.09301 12.10835 0.32530 1.000 21.56461 145 PRO A CA 1
ATOM 1089 C C . PRO A 1 145 ? 6.41070 13.30128 -0.33155 1.000 21.88331 145 PRO A C 1
ATOM 1090 O O . PRO A 1 145 ? 5.23521 13.24622 -0.70350 1.000 22.43974 145 PRO A O 1
ATOM 1094 N N . GLY A 1 146 ? 7.15005 14.39253 -0.43848 1.000 19.63192 146 GLY A N 1
ATOM 1095 C CA . GLY A 1 146 ? 6.64648 15.58156 -1.09165 1.000 26.09910 146 GLY A CA 1
ATOM 1096 C C . GLY A 1 146 ? 7.24149 16.84118 -0.49153 1.000 21.05559 146 GLY A C 1
ATOM 1097 O O . GLY A 1 146 ? 8.15850 16.80181 0.32739 1.000 20.53156 146 GLY A O 1
ATOM 1098 N N . LYS A 1 147 ? 6.69876 17.97028 -0.92417 1.000 19.99943 147 LYS A N 1
ATOM 1099 C CA . LYS A 1 147 ? 7.14397 19.26964 -0.44649 1.000 21.40004 147 LYS A CA 1
ATOM 1100 C C . LYS A 1 147 ? 6.26493 19.71746 0.71310 1.000 17.37332 147 LYS A C 1
ATOM 1101 O O . LYS A 1 147 ? 5.03928 19.58435 0.66156 1.000 17.72585 147 LYS A O 1
ATOM 1107 N N . TYR A 1 148 ? 6.90109 20.23335 1.76449 1.000 15.47704 148 TYR A N 1
ATOM 1108 C CA . TYR A 1 148 ? 6.20540 20.63695 2.98122 1.000 16.69964 148 TYR A CA 1
ATOM 1109 C C . TYR A 1 148 ? 6.82816 21.91380 3.52044 1.000 17.36985 148 TYR A C 1
ATOM 1110 O O . TYR A 1 148 ? 7.94556 22.28712 3.16022 1.000 18.96209 148 TYR A O 1
ATOM 1119 N N . VAL A 1 149 ? 6.09437 22.57742 4.40999 1.000 15.77906 149 VAL A N 1
ATOM 1120 C CA . VAL A 1 149 ? 6.59795 23.72603 5.15327 1.000 16.72364 149 VAL A CA 1
ATOM 1121 C C . VAL A 1 149 ? 6.58250 23.34585 6.62638 1.000 15.84043 149 VAL A C 1
ATOM 1122 O O . VAL A 1 149 ? 5.52259 23.01415 7.17612 1.000 15.77919 149 VAL A O 1
ATOM 1126 N N . LEU A 1 150 ? 7.75640 23.37170 7.25414 1.000 14.34234 150 LEU A N 1
ATOM 1127 C CA . LEU A 1 150 ? 7.86731 23.17486 8.69393 1.000 14.71109 150 LEU A CA 1
ATOM 1128 C C . LEU A 1 150 ? 7.76352 24.53046 9.37799 1.000 14.81304 150 LEU A C 1
ATOM 1129 O O . LEU A 1 150 ? 8.43309 25.48561 8.96933 1.000 17.16848 150 LEU A O 1
ATOM 1134 N N . ARG A 1 151 ? 6.90274 24.62427 10.39219 1.000 14.84923 151 ARG A N 1
ATOM 1135 C CA . ARG A 1 151 ? 6.71506 25.85157 11.16281 1.000 13.75126 151 ARG A CA 1
ATOM 1136 C C . ARG A 1 151 ? 7.10733 25.55171 12.60698 1.000 14.93190 151 ARG A C 1
ATOM 1137 O O . ARG A 1 151 ? 6.39994 24.81894 13.31278 1.000 15.02177 151 ARG A O 1
ATOM 1145 N N . HIS A 1 152 ? 8.25722 26.08255 13.01749 1.000 14.84657 152 HIS A N 1
ATOM 1146 C CA . HIS A 1 152 ? 8.82281 25.92596 14.35804 1.000 13.68457 152 HIS A CA 1
ATOM 1147 C C . HIS A 1 152 ? 8.54595 27.21528 15.12076 1.000 14.65953 152 HIS A C 1
ATOM 1148 O O . HIS A 1 152 ? 8.63088 28.30151 14.54971 1.000 17.63168 152 HIS A O 1
ATOM 1155 N N . GLU A 1 153 ? 8.18651 27.10845 16.40195 1.000 14.16995 153 GLU A N 1
ATOM 1156 C CA . GLU A 1 153 ? 7.69885 28.29218 17.10735 1.000 15.31742 153 GLU A CA 1
ATOM 1157 C C . GLU A 1 153 ? 8.03758 28.23705 18.58748 1.000 14.35556 153 GLU A C 1
ATOM 1158 O O . GLU A 1 153 ? 7.87838 27.19163 19.22478 1.000 15.55379 153 GLU A O 1
ATOM 1164 N N . ILE A 1 154 ? 8.45319 29.38005 19.14247 1.000 12.73161 154 ILE A N 1
ATOM 1165 C CA . ILE A 1 154 ? 8.46238 29.59341 20.58896 1.000 13.31920 154 ILE A CA 1
ATOM 1166 C C . ILE A 1 154 ? 7.40463 30.63803 20.89629 1.000 14.21609 154 ILE A C 1
ATOM 1167 O O . ILE A 1 154 ? 7.29240 31.64220 20.18779 1.000 14.20898 154 ILE A O 1
ATOM 1172 N N . ILE A 1 155 ? 6.62956 30.41483 21.95056 1.000 14.06285 155 ILE A N 1
ATOM 1173 C CA . ILE A 1 155 ? 5.71601 31.43220 22.46036 1.000 14.36494 155 ILE A CA 1
ATOM 1174 C C . ILE A 1 155 ? 6.27484 31.89209 23.80148 1.000 14.86087 155 ILE A C 1
ATOM 1175 O O . ILE A 1 155 ? 6.26064 31.13830 24.78836 1.000 15.96291 155 ILE A O 1
ATOM 1180 N N . ALA A 1 156 ? 6.77023 33.12424 23.84457 1.000 13.05003 156 ALA A N 1
ATOM 1181 C CA . ALA A 1 156 ? 7.31673 33.67172 25.07994 1.000 13.77825 156 ALA A CA 1
ATOM 1182 C C . ALA A 1 156 ? 6.20359 34.25586 25.95010 1.000 13.91275 156 ALA A C 1
ATOM 1183 O O . ALA A 1 156 ? 5.34017 34.99995 25.46602 1.000 14.45299 156 ALA A O 1
ATOM 1185 N N . LEU A 1 157 ? 6.21772 33.90340 27.23861 1.000 13.92570 157 LEU A N 1
ATOM 1186 C CA . LEU A 1 157 ? 5.12717 34.21739 28.15820 1.000 16.41509 157 LEU A CA 1
ATOM 1187 C C . LEU A 1 157 ? 5.49153 35.23887 29.23657 1.000 13.67221 157 LEU A C 1
ATOM 1188 O O . LEU A 1 157 ? 4.69896 35.44679 30.16532 1.000 13.94553 157 LEU A O 1
ATOM 1193 N N . HIS A 1 158 ? 6.64817 35.90225 29.13067 1.000 13.33578 158 HIS A N 1
ATOM 1194 C CA . HIS A 1 158 ? 7.11364 36.79499 30.19540 1.000 15.27690 158 HIS A CA 1
ATOM 1195 C C . HIS A 1 158 ? 6.23311 38.02937 30.38451 1.000 13.71127 158 HIS A C 1
ATOM 1196 O O . HIS A 1 158 ? 6.28588 38.65305 31.45687 1.000 14.71035 158 HIS A O 1
ATOM 1203 N N . SER A 1 159 ? 5.42063 38.38587 29.38444 1.000 13.29854 159 SER A N 1
ATOM 1204 C CA . SER A 1 159 ? 4.42966 39.45242 29.51816 1.000 15.49073 159 SER A CA 1
ATOM 1205 C C . SER A 1 159 ? 3.00861 38.94833 29.29867 1.000 16.59675 159 SER A C 1
ATOM 1206 O O . SER A 1 159 ? 2.07841 39.76070 29.18970 1.000 17.09369 159 SER A O 1
ATOM 1209 N N . ALA A 1 160 ? 2.81172 37.62984 29.23791 1.000 14.61325 160 ALA A N 1
ATOM 1210 C CA . ALA A 1 160 ? 1.54092 37.06443 28.79742 1.000 13.52709 160 ALA A CA 1
ATOM 1211 C C . ALA A 1 160 ? 0.43757 37.13751 29.84304 1.000 13.86468 160 ALA A C 1
ATOM 1212 O O . ALA A 1 160 ? -0.70681 36.77921 29.52913 1.000 15.98604 160 ALA A O 1
ATOM 1214 N N . GLY A 1 161 ? 0.74677 37.55192 31.07423 1.000 14.72256 161 GLY A N 1
ATOM 1215 C CA . GLY A 1 161 ? -0.29289 37.78044 32.06334 1.000 14.90703 161 GLY A CA 1
ATOM 1216 C C . GLY A 1 161 ? -1.14005 38.99027 31.75519 1.000 15.16510 161 GLY A C 1
ATOM 1217 O O . GLY A 1 161 ? -2.22258 39.15001 32.32966 1.000 18.68272 161 GLY A O 1
ATOM 1218 N N . ASN A 1 162 ? -0.66972 39.84301 30.86608 1.000 14.59459 162 ASN A N 1
ATOM 1219 C CA . ASN A 1 162 ? -1.41332 41.00393 30.42193 1.000 17.87401 162 ASN A CA 1
ATOM 1220 C C . ASN A 1 162 ? -2.07500 40.70749 29.08669 1.000 16.56811 162 ASN A C 1
ATOM 1221 O O . ASN A 1 162 ? -1.49336 40.00952 28.24538 1.000 15.96976 162 ASN A O 1
ATOM 1226 N N . PRO A 1 163 ? -3.29229 41.20544 28.89299 1.000 14.71591 163 PRO A N 1
ATOM 1227 C CA . PRO A 1 163 ? -3.96304 41.04381 27.60226 1.000 16.49015 163 PRO A CA 1
ATOM 1228 C C . PRO A 1 163 ? -3.07574 41.54215 26.46997 1.000 15.55187 163 PRO A C 1
ATOM 1229 O O . PRO A 1 163 ? -2.44461 42.59752 26.57020 1.000 17.07940 163 PRO A O 1
ATOM 1233 N N . ASN A 1 164 ? -3.00363 40.74317 25.39936 1.000 15.30454 164 ASN A N 1
ATOM 1234 C CA . ASN A 1 164 ? -2.17486 40.99391 24.22367 1.000 15.48050 164 ASN A CA 1
ATOM 1235 C C . ASN A 1 164 ? -0.68030 40.86982 24.51071 1.000 16.85718 164 ASN A C 1
ATOM 1236 O O . ASN A 1 164 ? 0.14479 41.33298 23.71764 1.000 18.38894 164 ASN A O 1
ATOM 1241 N N . GLY A 1 165 ? -0.30689 40.24795 25.62539 1.000 15.33717 165 GLY A N 1
ATOM 1242 C CA . GLY A 1 165 ? 1.07129 40.25431 26.08541 1.000 16.62878 165 GLY A CA 1
ATOM 1243 C C . GLY A 1 165 ? 1.92944 39.08699 25.62009 1.000 16.91783 165 GLY A C 1
ATOM 1244 O O . GLY A 1 165 ? 3.16377 39.18586 25.61667 1.000 15.91144 165 GLY A O 1
ATOM 1245 N N . ALA A 1 166 ? 1.30622 37.97079 25.24104 1.000 15.19005 166 ALA A N 1
ATOM 1246 C CA . ALA A 1 166 ? 2.07254 36.84817 24.71114 1.000 14.81426 166 ALA A CA 1
ATOM 1247 C C . ALA A 1 166 ? 2.82264 37.26591 23.44502 1.000 15.85361 166 ALA A C 1
ATOM 1248 O O . ALA A 1 166 ? 2.41733 38.18739 22.73436 1.000 16.19042 166 ALA A O 1
ATOM 1250 N N . GLN A 1 167 ? 3.93846 36.58847 23.16717 1.000 13.43542 167 GLN A N 1
ATOM 1251 C CA . GLN A 1 167 ? 4.77822 36.91369 22.01476 1.000 12.68612 167 GLN A CA 1
ATOM 1252 C C . GLN A 1 167 ? 5.06015 35.62080 21.25178 1.000 14.43405 167 GLN A C 1
ATOM 1253 O O . GLN A 1 167 ? 5.80495 34.76253 21.73870 1.000 14.23405 167 GLN A O 1
ATOM 1259 N N . ALA A 1 168 ? 4.49318 35.47878 20.04758 1.000 15.01300 168 ALA A N 1
ATOM 1260 C CA . ALA A 1 168 ? 4.71294 34.28297 19.24087 1.000 14.32888 168 ALA A CA 1
ATOM 1261 C C . ALA A 1 168 ? 5.85408 34.49545 18.25162 1.000 13.52671 168 ALA A C 1
ATOM 1262 O O . ALA A 1 168 ? 5.90229 35.51902 17.56546 1.000 14.75910 168 ALA A O 1
ATOM 1264 N N . TYR A 1 169 ? 6.75949 33.51210 18.16238 1.000 13.89823 169 TYR A N 1
ATOM 1265 C CA . TYR A 1 169 ? 7.94396 33.59055 17.30210 1.000 14.97104 169 TYR A CA 1
ATOM 1266 C C . TYR A 1 169 ? 7.96589 32.44780 16.28298 1.000 14.41962 169 TYR A C 1
ATOM 1267 O O . TYR A 1 169 ? 8.79335 31.52850 16.38544 1.000 15.08707 169 TYR A O 1
ATOM 1276 N N . PRO A 1 170 ? 7.09400 32.49124 15.27020 1.000 15.12174 170 PRO A N 1
ATOM 1277 C CA . PRO A 1 170 ? 7.08601 31.42880 14.25108 1.000 15.43409 170 PRO A CA 1
ATOM 1278 C C . PRO A 1 170 ? 8.20872 31.58845 13.23671 1.000 12.06848 170 PRO A C 1
ATOM 1279 O O . PRO A 1 170 ? 8.57734 32.70063 12.85389 1.000 15.15107 170 PRO A O 1
ATOM 1283 N N . GLN A 1 171 ? 8.76270 30.44960 12.81972 1.000 14.48296 171 GLN A N 1
ATOM 1284 C CA . GLN A 1 171 ? 9.82976 30.38359 11.81941 1.000 13.84828 171 GLN A CA 1
ATOM 1285 C C . GLN A 1 171 ? 9.53385 29.23043 10.86751 1.000 14.71155 171 GLN A C 1
ATOM 1286 O O . GLN A 1 171 ? 9.48441 28.07176 11.29346 1.000 14.70779 171 GLN A O 1
ATOM 1292 N N . CYS A 1 172 ? 9.34501 29.53222 9.58300 1.000 15.13587 172 CYS A N 1
ATOM 1293 C CA . CYS A 1 172 ? 9.01202 28.51077 8.59560 1.000 14.76500 172 CYS A CA 1
ATOM 1294 C C . CYS A 1 172 ? 10.22365 28.11372 7.75104 1.000 15.88679 172 CYS A C 1
ATOM 1295 O O . CYS A 1 172 ? 11.10643 28.92855 7.46301 1.000 16.62351 172 CYS A O 1
ATOM 1298 N N . ILE A 1 173 ? 10.25583 26.84086 7.36226 1.000 15.77938 173 ILE A N 1
ATOM 1299 C CA . ILE A 1 173 ? 11.37728 26.26121 6.62640 1.000 16.41319 173 ILE A CA 1
ATOM 1300 C C . ILE A 1 173 ? 10.83067 25.33561 5.55231 1.000 17.59075 173 ILE A C 1
ATOM 1301 O O . ILE A 1 173 ? 9.98433 24.48125 5.83329 1.000 17.81928 173 ILE A O 1
ATOM 1306 N N . ASN A 1 174 ? 11.30303 25.50640 4.31787 1.000 16.88290 174 ASN A N 1
ATOM 1307 C CA . ASN A 1 174 ? 10.89025 24.63287 3.22655 1.000 19.04744 174 ASN A CA 1
ATOM 1308 C C . ASN A 1 174 ? 11.59643 23.28337 3.32247 1.000 17.54105 174 ASN A C 1
ATOM 1309 O O . ASN A 1 174 ? 12.82104 23.21750 3.47057 1.000 18.71090 174 ASN A O 1
ATOM 1314 N N . LEU A 1 175 ? 10.82307 22.20547 3.21930 1.000 15.53846 175 LEU A N 1
ATOM 1315 C CA . LEU A 1 175 ? 11.35253 20.85541 3.26969 1.000 21.47928 175 LEU A CA 1
ATOM 1316 C C . LEU A 1 175 ? 10.94177 20.08201 2.03054 1.000 18.48446 175 LEU A C 1
ATOM 1317 O O . LEU A 1 175 ? 9.87452 20.30695 1.45398 1.000 19.36961 175 LEU A O 1
ATOM 1322 N N . GLU A 1 176 ? 11.79287 19.13973 1.64756 1.000 24.63866 176 GLU A N 1
ATOM 1323 C CA . GLU A 1 176 ? 11.39184 18.04109 0.78490 1.000 23.32266 176 GLU A CA 1
ATOM 1324 C C . GLU A 1 176 ? 11.55331 16.75487 1.57611 1.000 24.85993 176 GLU A C 1
ATOM 1325 O O . GLU A 1 176 ? 12.65920 16.43280 2.02466 1.000 28.35587 176 GLU A O 1
ATOM 1331 N N . VAL A 1 177 ? 10.45013 16.03758 1.76478 1.000 19.43104 177 VAL A N 1
ATOM 1332 C CA . VAL A 1 177 ? 10.43127 14.80432 2.53833 1.000 23.45505 177 VAL A CA 1
ATOM 1333 C C . VAL A 1 177 ? 10.52884 13.63648 1.56862 1.000 24.78012 177 VAL A C 1
ATOM 1334 O O . VAL A 1 177 ? 9.81958 13.60004 0.55686 1.000 24.17468 177 VAL A O 1
ATOM 1338 N N . THR A 1 178 ? 11.41027 12.68961 1.87459 1.000 27.18512 178 THR A N 1
ATOM 1339 C CA . THR A 1 178 ? 11.61816 11.49189 1.07697 1.000 29.00547 178 THR A CA 1
ATOM 1340 C C . THR A 1 178 ? 11.28995 10.26185 1.91522 1.000 31.12511 178 THR A C 1
ATOM 1341 O O . THR A 1 178 ? 11.04180 10.35035 3.12224 1.000 26.00351 178 THR A O 1
ATOM 1345 N N . GLY A 1 179 ? 11.26757 9.10716 1.26426 1.000 26.97834 179 GLY A N 1
ATOM 1346 C CA . GLY A 1 179 ? 11.18289 7.84471 1.96003 1.000 24.07708 179 GLY A CA 1
ATOM 1347 C C . GLY A 1 179 ? 9.88839 7.09399 1.71614 1.000 29.06869 179 GLY A C 1
ATOM 1348 O O . GLY A 1 179 ? 9.22647 7.23328 0.68410 1.000 28.68760 179 GLY A O 1
ATOM 1349 N N . GLY A 1 180 ? 9.52713 6.27220 2.70093 1.000 34.35937 180 GLY A N 1
ATOM 1350 C CA . GLY A 1 180 ? 8.46705 5.29806 2.52674 1.000 34.20206 180 GLY A CA 1
ATOM 1351 C C . GLY A 1 180 ? 7.17867 5.57315 3.27140 1.000 31.67495 180 GLY A C 1
ATOM 1352 O O . GLY A 1 180 ? 6.38284 4.65575 3.48974 1.000 35.65069 180 GLY A O 1
ATOM 1353 N N . GLY A 1 181 ? 6.95347 6.82573 3.66107 1.000 27.96832 181 GLY A N 1
ATOM 1354 C CA . GLY A 1 181 ? 5.69333 7.18361 4.27697 1.000 27.22277 181 GLY A CA 1
ATOM 1355 C C . GLY A 1 181 ? 4.54541 7.19658 3.28378 1.000 23.19082 181 GLY A C 1
ATOM 1356 O O . GLY A 1 181 ? 4.71985 7.37823 2.07731 1.000 27.52012 181 GLY A O 1
ATOM 1357 N N . SER A 1 182 ? 3.33572 7.00835 3.81693 1.000 21.36247 182 SER A N 1
ATOM 1358 C CA . SER A 1 182 ? 2.14142 6.87012 2.99742 1.000 28.83375 182 SER A CA 1
ATOM 1359 C C . SER A 1 182 ? 1.04947 7.88848 3.29557 1.000 24.59844 182 SER A C 1
ATOM 1360 O O . SER A 1 182 ? 0.09980 7.98976 2.51092 1.000 25.90151 182 SER A O 1
ATOM 1363 N N . ALA A 1 183 ? 1.14455 8.64854 4.38281 1.000 23.39521 183 ALA A N 1
ATOM 1364 C CA . ALA A 1 183 ? 0.02582 9.44348 4.86877 1.000 25.31721 183 ALA A CA 1
ATOM 1365 C C . ALA A 1 183 ? 0.21479 10.92768 4.58141 1.000 24.82865 183 ALA A C 1
ATOM 1366 O O . ALA A 1 183 ? 1.32927 11.45185 4.60493 1.000 23.26038 183 ALA A O 1
ATOM 1368 N N . THR A 1 184 ? -0.89924 11.60842 4.32419 1.000 25.59898 184 THR A N 1
ATOM 1369 C CA . THR A 1 184 ? -0.85599 13.04905 4.19597 1.000 23.58626 184 THR A CA 1
ATOM 1370 C C . THR A 1 184 ? -1.81885 13.67723 5.19841 1.000 22.39953 184 THR A C 1
ATOM 1371 O O . THR A 1 184 ? -2.92576 13.16806 5.40353 1.000 22.49696 184 THR A O 1
ATOM 1375 N N . PRO A 1 185 ? -1.41209 14.74397 5.87208 1.000 18.11264 185 PRO A N 1
ATOM 1376 C CA . PRO A 1 185 ? -2.27673 15.34580 6.89073 1.000 18.65409 185 PRO A CA 1
ATOM 1377 C C . PRO A 1 185 ? -3.37014 16.20530 6.26809 1.000 22.26809 185 PRO A C 1
ATOM 1378 O O . PRO A 1 185 ? -3.28005 16.64796 5.12077 1.000 25.39200 185 PRO A O 1
ATOM 1382 N N . SER A 1 186 ? -4.42686 16.41770 7.05179 1.000 21.69562 186 SER A N 1
ATOM 1383 C CA . SER A 1 186 ? -5.56206 17.25722 6.67516 1.000 21.70683 186 SER A CA 1
ATOM 1384 C C . SER A 1 186 ? -5.63867 18.36827 7.71861 1.000 21.63482 186 SER A C 1
ATOM 1385 O O . SER A 1 186 ? -6.36210 18.25792 8.71176 1.000 27.74318 186 SER A O 1
ATOM 1388 N N . GLY A 1 187 ? -4.88726 19.43895 7.49404 1.000 20.40365 187 GLY A N 1
ATOM 1389 C CA . GLY A 1 187 ? -4.69509 20.47443 8.48184 1.000 19.54433 187 GLY A CA 1
ATOM 1390 C C . GLY A 1 187 ? -5.61275 21.66804 8.31468 1.000 20.76237 187 GLY A C 1
ATOM 1391 O O . GLY A 1 187 ? -6.65626 21.60915 7.65489 1.000 22.43838 187 GLY A O 1
ATOM 1392 N N . GLN A 1 188 ? -5.20922 22.77527 8.92748 1.000 19.04586 188 GLN A N 1
ATOM 1393 C CA . GLN A 1 188 ? -5.99433 23.99990 8.96486 1.000 20.81374 188 GLN A CA 1
ATOM 1394 C C . GLN A 1 188 ? -5.03797 25.18037 8.91721 1.000 19.77433 188 GLN A C 1
ATOM 1395 O O . GLN A 1 188 ? -3.85782 25.04602 9.27235 1.000 18.33178 188 GLN A O 1
ATOM 1401 N N A PRO A 1 189 ? -5.49793 26.34949 8.47600 0.579 20.23284 189 PRO A N 1
ATOM 1402 N N B PRO A 1 189 ? -5.51069 26.35574 8.50451 0.421 20.23556 189 PRO A N 1
ATOM 1403 C CA A PRO A 1 189 ? -4.60238 27.51129 8.42215 0.579 20.42371 189 PRO A CA 1
ATOM 1404 C CA B PRO A 1 189 ? -4.63140 27.52727 8.45290 0.421 20.42786 189 PRO A CA 1
ATOM 1405 C C A PRO A 1 189 ? -4.18446 27.96008 9.81672 0.579 18.15952 189 PRO A C 1
ATOM 1406 C C B PRO A 1 189 ? -4.16335 27.92409 9.84298 0.421 18.15114 189 PRO A C 1
ATOM 1407 O O A PRO A 1 189 ? -4.90197 27.77222 10.80148 0.579 18.19857 189 PRO A O 1
ATOM 1408 O O B PRO A 1 189 ? -4.82853 27.66921 10.84939 0.421 18.21120 189 PRO A O 1
ATOM 1415 N N . ALA A 1 190 ? -2.99919 28.57221 9.88709 1.000 17.99376 190 ALA A N 1
ATOM 1416 C CA . ALA A 1 190 ? -2.43464 28.99081 11.16813 1.000 16.15573 190 ALA A CA 1
ATOM 1417 C C . ALA A 1 190 ? -3.29301 30.01617 11.90121 1.000 15.67979 190 ALA A C 1
ATOM 1418 O O . ALA A 1 190 ? -3.21178 30.10359 13.13203 1.000 15.89278 190 ALA A O 1
ATOM 1420 N N . THR A 1 191 ? -4.13031 30.77403 11.19612 1.000 17.14390 191 THR A N 1
ATOM 1421 C CA . THR A 1 191 ? -5.04111 31.68097 11.88084 1.000 19.30682 191 THR A CA 1
ATOM 1422 C C . THR A 1 191 ? -6.05630 30.95071 12.74373 1.000 18.71618 191 THR A C 1
ATOM 1423 O O . THR A 1 191 ? -6.71999 31.59723 13.56183 1.000 21.95671 191 THR A O 1
ATOM 1427 N N . SER A 1 192 ? -6.18082 29.62882 12.60356 1.000 17.05173 192 SER A N 1
ATOM 1428 C CA . SER A 1 192 ? -7.06612 28.83248 13.43916 1.000 17.36808 192 SER A CA 1
ATOM 1429 C C . SER A 1 192 ? -6.39834 28.32926 14.71715 1.000 19.56493 192 SER A C 1
ATOM 1430 O O . SER A 1 192 ? -7.08567 27.73411 15.55232 1.000 20.45231 192 SER A O 1
ATOM 1433 N N . PHE A 1 193 ? -5.08997 28.56284 14.90546 1.000 16.40691 193 PHE A N 1
ATOM 1434 C CA . PHE A 1 193 ? -4.38038 27.96470 16.03960 1.000 17.20384 193 PHE A CA 1
ATOM 1435 C C . PHE A 1 193 ? -4.80696 28.59356 17.36266 1.000 17.22138 193 PHE A C 1
ATOM 1436 O O . PHE A 1 193 ? -5.16341 27.88619 18.31599 1.000 18.50086 193 PHE A O 1
ATOM 1444 N N . TYR A 1 194 ? -4.72919 29.92277 17.46119 1.000 16.18620 194 TYR A N 1
ATOM 1445 C CA . TYR A 1 194 ? -4.66684 30.60448 18.74855 1.000 17.25148 194 TYR A CA 1
ATOM 1446 C C . TYR A 1 194 ? -5.64625 31.76768 18.82067 1.000 17.43949 194 TYR A C 1
ATOM 1447 O O . TYR A 1 194 ? -5.94583 32.42062 17.81965 1.000 18.72739 194 TYR A O 1
ATOM 1456 N N . SER A 1 195 ? -6.09108 32.06282 20.03749 1.000 18.79984 195 SER A N 1
ATOM 1457 C CA . SER A 1 195 ? -6.93294 33.21386 20.33132 1.000 24.33807 195 SER A CA 1
ATOM 1458 C C . SER A 1 195 ? -6.34343 33.99597 21.49572 1.000 19.24093 195 SER A C 1
ATOM 14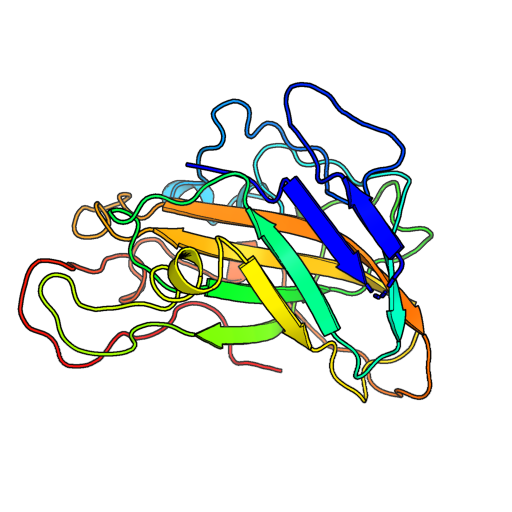59 O O . SER A 1 195 ? -5.68938 33.41214 22.36640 1.000 20.77437 195 SER A O 1
ATOM 1462 N N . PRO A 1 196 ? -6.56409 35.31415 21.54684 1.000 18.41384 196 PRO A N 1
ATOM 1463 C CA . PRO A 1 196 ? -5.93363 36.12692 22.60368 1.000 19.55090 196 PRO A CA 1
ATOM 1464 C C . PRO A 1 196 ? -6.29827 35.72920 24.01989 1.000 22.03295 196 PRO A C 1
ATOM 1465 O O . PRO A 1 196 ? -5.55257 36.07224 24.94872 1.000 22.43538 196 PRO A O 1
ATOM 1469 N N A ASN A 1 197 ? -7.40625 35.01028 24.20830 0.533 19.32536 197 ASN A N 1
ATOM 1470 N N B ASN A 1 197 ? -7.41217 35.03472 24.24456 0.467 19.36419 197 ASN A N 1
ATOM 1471 C CA A AS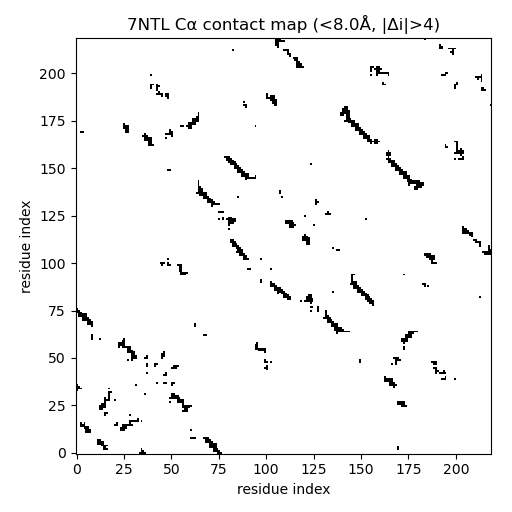N A 1 197 ? -7.90385 34.64272 25.52688 0.533 20.98750 197 ASN A CA 1
ATOM 1472 C CA B ASN A 1 197 ? -7.78009 34.65718 25.60427 0.467 21.01619 197 ASN A CA 1
ATOM 1473 C C A ASN A 1 197 ? -7.73140 33.16028 25.83840 0.533 20.66369 197 ASN A C 1
ATOM 1474 C C B ASN A 1 197 ? -7.73420 33.15071 25.84053 0.467 20.67915 197 ASN A C 1
ATOM 1475 O O A ASN A 1 197 ? -8.22527 32.69862 26.87233 0.533 22.49542 197 ASN A O 1
ATOM 1476 O O B ASN A 1 197 ? -8.32102 32.66386 26.81162 0.467 22.54406 197 ASN A O 1
ATOM 1485 N N . ASP A 1 198 ? -7.05269 32.40544 24.97669 1.000 19.05969 198 ASP A N 1
ATOM 1486 C CA . ASP A 1 198 ? -6.76374 31.01033 25.28867 1.000 21.16305 198 ASP A CA 1
ATOM 1487 C C . ASP A 1 198 ? -5.97601 30.94512 26.59677 1.000 20.22500 198 ASP A C 1
ATOM 1488 O O . ASP A 1 198 ? -5.12449 31.80649 26.85261 1.000 18.16445 198 ASP A O 1
ATOM 1493 N N . PRO A 1 199 ? -6.23359 29.95127 27.45612 1.000 21.60653 19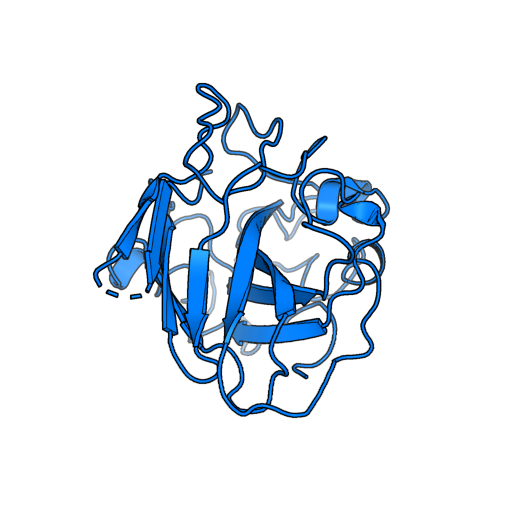9 PRO A N 1
ATOM 1494 C CA . PRO A 1 199 ? -5.54458 29.92817 28.76220 1.000 24.08655 199 PRO A CA 1
ATOM 1495 C C . PRO A 1 199 ? -4.03181 29.80843 28.66720 1.000 20.87903 199 PRO A C 1
ATOM 1496 O O . PRO A 1 199 ? -3.33153 30.26062 29.58448 1.000 20.43743 199 PRO A O 1
ATOM 1500 N N . GLY A 1 200 ? -3.50222 29.23830 27.57899 1.000 19.13450 200 GLY A N 1
ATOM 1501 C CA . GLY A 1 200 ? -2.06763 29.17207 27.39073 1.000 20.30854 200 GLY A CA 1
ATOM 1502 C C . GLY A 1 200 ? -1.46423 30.38360 26.72550 1.000 18.56083 200 GLY A C 1
ATOM 1503 O O . GLY A 1 200 ? -0.23810 30.47725 26.61496 1.000 19.03857 200 GLY A O 1
ATOM 1504 N N . ILE A 1 201 ? -2.30791 31.30886 26.27638 1.000 17.15478 201 ILE A N 1
ATOM 1505 C CA . ILE A 1 201 ? -1.86961 32.57641 25.70401 1.000 17.46847 201 ILE A CA 1
ATOM 1506 C C . ILE A 1 201 ? -1.95460 33.70109 26.72843 1.000 16.25622 201 ILE A C 1
ATOM 1507 O O . ILE A 1 201 ? -1.04577 34.52822 26.83378 1.000 15.57542 201 ILE A O 1
ATOM 1512 N N . LEU A 1 202 ? -3.03911 33.73512 27.49742 1.000 16.35033 202 LEU A N 1
ATOM 1513 C CA . LEU A 1 202 ? -3.21423 34.69738 28.58311 1.000 16.54797 202 LEU A CA 1
ATOM 1514 C C . LEU A 1 202 ? -2.86056 33.93580 29.85459 1.000 18.03940 202 LEU A C 1
ATOM 1515 O O . LEU A 1 202 ? -3.72740 33.37824 30.53341 1.000 21.70984 202 LEU A O 1
ATOM 1520 N N . PHE A 1 203 ? -1.56624 33.90198 30.16776 1.000 15.98675 203 PHE A N 1
ATOM 1521 C CA . PHE A 1 203 ? -1.03832 33.02548 31.20543 1.000 16.27265 203 PHE A CA 1
ATOM 1522 C C . PHE A 1 203 ? -0.03488 33.79560 32.04778 1.000 16.04717 203 PHE A C 1
ATOM 1523 O O . PHE A 1 203 ? 0.86994 34.43622 31.50211 1.000 17.61103 203 PHE A O 1
ATOM 1531 N N . ASN A 1 204 ? -0.19645 33.72801 33.37248 1.000 15.84505 204 ASN A N 1
ATOM 1532 C CA . ASN A 1 204 ? 0.64350 34.44834 34.32737 1.000 15.80994 204 ASN A CA 1
ATOM 1533 C C . ASN A 1 204 ? 1.72948 33.50773 34.85639 1.000 17.64732 204 ASN A C 1
ATOM 1534 O O . ASN A 1 204 ? 1.44438 32.59100 35.63740 1.000 17.43038 204 ASN A O 1
ATOM 1539 N N . LEU A 1 205 ? 2.98086 33.76728 34.46036 1.000 14.98314 205 LEU A N 1
ATOM 1540 C CA . LEU A 1 205 ? 4.11534 32.98960 34.95065 1.000 15.77189 205 LEU A CA 1
ATOM 1541 C C . LEU A 1 205 ? 4.37778 33.22459 36.42945 1.000 15.80290 205 LEU A C 1
ATOM 1542 O O . LEU A 1 205 ? 4.95679 32.36085 37.09409 1.000 15.89271 205 LEU A O 1
ATOM 1547 N N . TYR A 1 206 ? 4.00988 34.38836 36.94924 1.000 16.04357 206 TYR A N 1
ATOM 1548 C CA . TYR A 1 206 ? 4.56821 34.87887 38.21378 1.000 16.90941 206 TYR A CA 1
ATOM 1549 C C . TYR A 1 206 ? 3.66658 34.56793 39.40485 1.000 19.27368 206 TYR A C 1
ATOM 1550 O O . TYR A 1 206 ? 3.34055 35.43689 40.21504 1.000 19.27207 206 TYR A O 1
ATOM 1559 N N . GLN A 1 207 ? 3.27316 33.29978 39.51331 1.000 17.45537 207 GLN A N 1
ATOM 1560 C CA . GLN A 1 207 ? 2.42471 32.80204 40.59440 1.000 18.16533 207 GLN A CA 1
ATOM 1561 C C . GLN A 1 207 ? 2.55514 31.28664 40.61629 1.000 19.02636 207 GLN A C 1
ATOM 1562 O O . GLN A 1 207 ? 3.24385 30.69564 39.77952 1.000 19.22807 207 GLN A O 1
ATOM 1568 N N . SER A 1 208 ? 1.89387 30.65054 41.58787 1.000 18.74208 208 SER A N 1
ATOM 1569 C CA . SER A 1 208 ? 1.91538 29.19495 41.66591 1.000 18.20006 208 SER A CA 1
ATOM 1570 C C . SER A 1 208 ? 0.96223 28.58292 40.65136 1.000 17.62483 208 SER A C 1
ATOM 1571 O O . SER A 1 208 ? -0.12325 29.11220 40.39115 1.000 21.63822 208 SER A O 1
ATOM 1574 N N . PHE A 1 209 ? 1.38250 27.46023 40.07317 1.000 17.49089 209 PHE A N 1
ATOM 1575 C CA . PHE A 1 209 ? 0.54215 26.66946 39.18907 1.000 18.67510 209 PHE A CA 1
ATOM 1576 C C . PHE A 1 209 ? 1.20210 25.30449 39.07771 1.000 15.12748 209 PHE A C 1
ATOM 1577 O O . PHE A 1 209 ? 2.38932 25.14804 39.37166 1.000 21.05077 209 PHE A O 1
ATOM 1585 N N . ASP A 1 210 ? 0.42442 24.30554 38.67811 1.000 20.82250 210 ASP A N 1
ATOM 1586 C CA . ASP A 1 210 ? 1.02004 22.98731 38.52907 1.000 22.67809 210 ASP A CA 1
ATOM 1587 C C . ASP A 1 210 ? 0.82971 22.39793 37.14239 1.000 24.56781 210 ASP A C 1
ATOM 1588 O O . ASP A 1 210 ? 1.15989 21.22730 36.93425 1.000 25.20400 210 ASP A O 1
ATOM 1593 N N . SER A 1 211 ? 0.33311 23.18199 36.18816 1.000 20.10851 211 SER A N 1
ATOM 1594 C CA . SER A 1 211 ? 0.21254 22.72185 34.81194 1.000 19.95391 211 SER A CA 1
ATOM 1595 C C . SER A 1 211 ? 0.09947 23.93742 33.90474 1.000 17.83631 211 SER A C 1
ATOM 1596 O O . SER A 1 211 ? -0.14758 25.05746 34.35570 1.000 18.29791 211 SER A O 1
ATOM 1599 N N . TYR A 1 212 ? 0.27829 23.69705 32.61295 1.000 16.89176 212 TYR A N 1
ATOM 1600 C CA . TYR A 1 212 ? 0.15158 24.71864 31.57970 1.000 17.32880 212 TYR A CA 1
ATOM 1601 C C . TYR A 1 212 ? -0.57526 24.09831 30.40174 1.000 17.63986 212 TYR A C 1
ATOM 1602 O O . TYR A 1 212 ? -0.13389 23.06480 29.88381 1.000 16.77077 212 TYR A O 1
ATOM 1611 N N . PRO A 1 213 ? -1.68329 24.68396 29.95833 1.000 16.01936 213 PRO A N 1
ATOM 1612 C CA . PRO A 1 213 ? -2.41173 24.10809 28.82289 1.000 18.22406 213 PRO A CA 1
ATOM 1613 C C . PRO A 1 213 ? -1.82822 24.59455 27.50434 1.000 16.08991 213 PRO A C 1
ATOM 1614 O O . PRO A 1 213 ? -2.01472 25.75826 27.13936 1.000 19.10925 213 PRO A O 1
ATOM 1618 N N . ILE A 1 214 ? -1.11626 23.72685 26.78878 1.000 17.86733 214 ILE A N 1
ATOM 1619 C CA . ILE A 1 214 ? -0.43737 24.15590 25.55852 1.000 18.09095 214 ILE A CA 1
ATOM 1620 C C . ILE A 1 214 ? -1.48096 24.54981 24.51969 1.000 15.25276 214 ILE A C 1
ATOM 1621 O O . ILE A 1 214 ? -2.41908 23.77141 24.26306 1.000 17.05574 214 ILE A O 1
ATOM 1626 N N . PRO A 1 215 ? -1.35570 25.71480 23.89296 1.000 16.94126 215 PRO A N 1
ATOM 1627 C CA . PRO A 1 215 ? -2.37447 26.16759 22.94249 1.000 17.53452 215 PRO A CA 1
ATOM 1628 C C . PRO A 1 215 ? -2.19327 25.50990 21.58121 1.000 15.08623 215 PRO A C 1
ATOM 1629 O O . PRO A 1 215 ? -1.18267 24.86759 21.28579 1.000 16.60969 215 PRO A O 1
ATOM 1633 N N . GLY A 1 216 ? -3.20657 25.68627 20.74622 1.000 13.98415 216 GLY A N 1
ATOM 1634 C CA . GLY A 1 216 ? -3.17408 25.14149 19.41032 1.000 15.28272 216 GLY A CA 1
ATOM 1635 C C . GLY A 1 216 ? -3.81413 23.76934 19.33446 1.000 17.13220 216 GLY A C 1
ATOM 1636 O O . GLY A 1 216 ? -4.29669 23.21997 20.33150 1.000 17.00354 216 GLY A O 1
ATOM 1637 N N . PRO A 1 217 ? -3.81321 23.18363 18.14402 1.000 15.19840 217 PRO A N 1
ATOM 1638 C CA . PRO A 1 217 ? -4.51911 21.91382 17.92025 1.000 16.70506 217 PRO A CA 1
ATOM 1639 C C . PRO A 1 217 ? -3.73532 20.72176 18.46390 1.000 17.46994 217 PRO A C 1
ATOM 1640 O O . PRO A 1 217 ? -2.60020 20.83527 18.91644 1.000 18.32804 217 PRO A O 1
ATOM 1644 N N . ALA A 1 218 ? -4.37029 19.55527 18.38911 1.000 16.89657 218 ALA A N 1
ATOM 1645 C CA . ALA A 1 218 ? -3.75723 18.32372 18.86649 1.000 18.63931 218 ALA 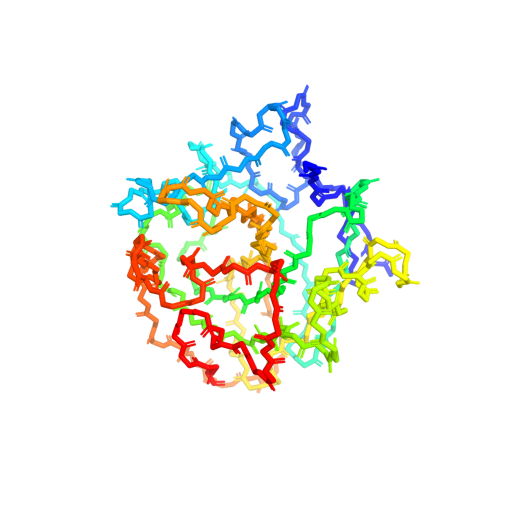A CA 1
ATOM 1646 C C . ALA A 1 218 ? -2.65403 17.84512 17.92385 1.000 16.26865 218 ALA A C 1
ATOM 1647 O O . ALA A 1 218 ? -2.69503 18.06455 16.70400 1.000 18.97815 218 ALA A O 1
ATOM 1649 N N . VAL A 1 219 ? -1.65532 17.17042 18.51018 1.000 16.75815 219 VAL A N 1
ATOM 1650 C CA . VAL A 1 219 ? -0.57486 16.57922 17.72921 1.000 16.44520 219 VAL A CA 1
ATOM 1651 C C . VAL A 1 219 ? -1.13728 15.53204 16.77487 1.000 18.77328 219 VAL A C 1
ATOM 1652 O O . VAL A 1 219 ? -1.92536 14.66101 17.16572 1.000 21.93380 219 VAL A O 1
ATOM 1656 N N . TRP A 1 220 ? -0.73935 15.61750 15.51189 1.000 17.74305 220 TRP A N 1
ATOM 1657 C CA . TRP A 1 220 ? -1.21940 14.70379 14.47333 1.000 18.97526 220 TRP A CA 1
ATOM 1658 C C . TRP A 1 220 ? -0.84101 13.25667 14.76180 1.000 30.18806 220 TRP A C 1
ATOM 1659 O O . TRP A 1 220 ? 0.33413 12.93778 14.93079 1.000 37.02297 220 TRP A O 1
#

Organism: Malbranchea cinnamomea (NCBI:txid5041)

Nearest PDB structures (foldseek):
  7ntl-assembly1_A  TM=1.005E+00  e=1.668E-49  Malbranchea cinnamomea
  7a8v-assembly1_A  TM=9.632E-01  e=2.744E-33  Talaromyces verruculosus
  7vfc-assembly1_A  TM=9.675E-01  e=2.837E-31  compost metagenome
  3zud-assembly1_A  TM=9.643E-01  e=3.568E-31  Thermoascus aurantiacus
  5o2x-assembly1_A  TM=9.627E-01  e=2.361E-30  Trichoderma reesei QM6a

Radius of gyration: 16.19 Å; Cα contacts (8 Å, |Δi|>4): 628; chains: 1; bounding box: 33×38×48 Å

Secondary structure (P-SEA, 3-state):
ccccccccccbbbbcccccccccccccccccccccbbbccccccccccccccbbbbbcbbbbbcccbbbbbbbccccccccbbbbbbbbbbccccccccccccbbbbcccccccccccccccaaaaaaaaccbbbbbccccccccbbbbbbbbbbcccccccccbbbbbbbbbbbbbcccccccccccccccccccccccccccccccccccccccccc

Foldseek 3Di:
DWAFQWKDDDDIFGEAQQVDGDQAFQWWNANCNVLFFDWQVCLLDLCLQAHHPTFGHNHAAEDAAQDKMKTAIPAADPLQAWKKWKKKFAAPDSRRGDRSQPTFIATADMWTFDDWFQQGHTPSNVCVVVVRMDMDHRHNQAAWHKMKMKIWTWGCSQLLDQRGIGIRIIIGIYTYDDDHDDHDGGHGSSPWDHRPDPQRNDDRRDGDGDHDHTGDDRD

B-factor: mean 21.83, std 8.06, range [11.93, 55.88]

InterPro domains:
  IPR005103 Auxiliary Activity family 9, catalytic domain [PF03443] (21-230)
  IPR005103 Auxiliary Activity family 9, catalytic domain [cd21175] (21-240)
  IPR049892 Auxiliary Activity family 9 [PTHR33353] (5-242)